Protein AF-A0A923XKS5-F1 (afdb_monomer_lite)

pLDDT: mean 80.14, std 24.8, range [28.05, 98.75]

Sequence (198 aa):
MRAGPAKRLPLAWRKDRLIVLPRPMRRFEETQLQPTPTLQNGDMEKENSVSEARALVEALVRTLHAKLIETHVSWVLLGADTAWKIKKPVRLPFVDYSTLNLRRRYCEEELRLNRRLAPSLYLGVARITGTPLAPQLDGPGKVQEYAVRMCRFPDGALFSEQLAAGTLRPEDVDRLAWLVAGFQQRSPPTEAADGFAL

Structure (mmCIF, N/CA/C/O backbone):
data_AF-A0A923XKS5-F1
#
_entry.id   AF-A0A923XKS5-F1
#
loop_
_atom_site.group_PDB
_atom_site.id
_atom_site.type_symbol
_atom_site.label_atom_id
_atom_site.label_alt_id
_atom_site.label_comp_id
_atom_site.label_asym_id
_atom_site.label_entity_id
_atom_site.label_seq_id
_atom_site.pdbx_PDB_ins_code
_atom_site.Cartn_x
_atom_site.Cartn_y
_atom_site.Cartn_z
_atom_site.occupancy
_atom_site.B_iso_or_equiv
_atom_site.auth_seq_id
_atom_site.auth_comp_id
_atom_site.auth_asym_id
_atom_site.auth_atom_id
_atom_site.pdbx_PDB_model_num
ATOM 1 N N . MET A 1 1 ? -37.732 1.764 51.325 1.00 42.59 1 MET A N 1
ATOM 2 C CA . MET A 1 1 ? -36.849 1.489 50.169 1.00 42.59 1 MET A CA 1
ATOM 3 C C . MET A 1 1 ? -35.443 1.957 50.525 1.00 42.59 1 MET A C 1
ATOM 5 O O . MET A 1 1 ? -35.261 3.143 50.753 1.00 42.59 1 MET A O 1
ATOM 9 N N . ARG A 1 2 ? -34.486 1.035 50.705 1.00 33.56 2 ARG A N 1
ATOM 10 C CA . ARG A 1 2 ? -33.083 1.349 51.040 1.00 33.56 2 ARG A CA 1
ATOM 11 C C . ARG A 1 2 ? -32.246 1.317 49.759 1.00 33.56 2 ARG A C 1
ATOM 13 O O . ARG A 1 2 ? -32.261 0.306 49.066 1.00 33.56 2 ARG A O 1
ATOM 20 N N . ALA A 1 3 ? -31.530 2.400 49.464 1.00 36.12 3 ALA A N 1
ATOM 21 C CA . ALA A 1 3 ? -30.516 2.445 48.413 1.00 36.12 3 ALA A CA 1
ATOM 22 C C . ALA A 1 3 ? -29.234 1.742 48.901 1.00 36.12 3 ALA A C 1
ATOM 24 O O . ALA A 1 3 ? -28.754 2.017 50.001 1.00 36.12 3 ALA A O 1
ATOM 25 N N . GLY A 1 4 ? -28.718 0.799 48.107 1.00 38.75 4 GLY A N 1
ATOM 26 C CA . GLY A 1 4 ? -27.460 0.091 48.370 1.00 38.75 4 GLY A CA 1
ATOM 27 C C . GLY A 1 4 ? -26.226 0.918 47.974 1.00 38.75 4 GLY A C 1
ATOM 28 O O . GLY A 1 4 ? -26.350 1.858 47.187 1.00 38.75 4 GLY A O 1
ATOM 29 N N . PRO A 1 5 ? -25.030 0.598 48.500 1.00 40.41 5 PRO A N 1
ATOM 30 C CA . PRO A 1 5 ? -23.838 1.407 48.276 1.00 40.41 5 PRO A CA 1
ATOM 31 C C . PRO A 1 5 ? -23.253 1.201 46.871 1.00 40.41 5 PRO A C 1
ATOM 33 O O . PRO A 1 5 ? -23.233 0.092 46.332 1.00 40.41 5 PRO A O 1
ATOM 36 N N . ALA A 1 6 ? -22.746 2.295 46.298 1.00 42.97 6 ALA A N 1
ATOM 37 C CA . ALA A 1 6 ? -22.088 2.349 44.998 1.00 42.97 6 ALA A CA 1
ATOM 38 C C . ALA A 1 6 ? -20.871 1.403 44.924 1.00 42.97 6 ALA A C 1
ATOM 40 O O . ALA A 1 6 ? -20.008 1.392 45.806 1.00 42.97 6 ALA A O 1
ATOM 41 N N . LYS A 1 7 ? -20.800 0.608 43.849 1.00 43.16 7 LYS A N 1
ATOM 42 C CA . LYS A 1 7 ? -19.691 -0.312 43.566 1.00 43.16 7 LYS A CA 1
ATOM 43 C C . LYS A 1 7 ? -18.414 0.482 43.258 1.00 43.16 7 LYS A C 1
ATOM 45 O O . LYS A 1 7 ? -18.412 1.355 42.395 1.00 43.16 7 LYS A O 1
ATOM 50 N N . ARG A 1 8 ? -17.332 0.169 43.977 1.00 38.34 8 ARG A N 1
ATOM 51 C CA . ARG A 1 8 ? -15.989 0.744 43.794 1.00 38.34 8 ARG A CA 1
ATOM 52 C C . ARG A 1 8 ? -15.385 0.292 42.460 1.00 38.34 8 ARG A C 1
ATOM 54 O O . ARG A 1 8 ? -15.428 -0.891 42.137 1.00 38.34 8 ARG A O 1
ATOM 61 N N . LEU A 1 9 ? -14.790 1.235 41.731 1.00 36.69 9 LEU A N 1
ATOM 62 C CA . LEU A 1 9 ? -13.957 0.980 40.553 1.00 36.69 9 LEU A CA 1
ATOM 63 C C . LEU A 1 9 ? -12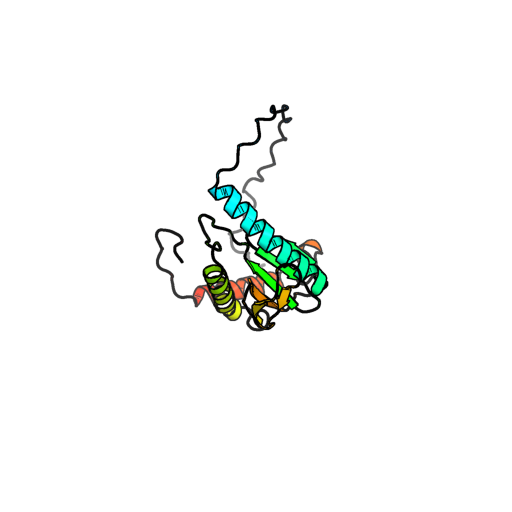.622 0.309 40.959 1.00 36.69 9 LEU A C 1
ATOM 65 O O . LEU A 1 9 ? -12.105 0.615 42.039 1.00 36.69 9 LEU A O 1
ATOM 69 N N . PRO A 1 10 ? -12.042 -0.578 40.124 1.00 33.75 10 PRO A N 1
ATOM 70 C CA . PRO A 1 10 ? -10.764 -1.235 40.401 1.00 33.75 10 PRO A CA 1
ATOM 71 C C . PRO A 1 10 ? -9.583 -0.259 40.533 1.00 33.75 10 PRO A C 1
ATOM 73 O O . PRO A 1 10 ? -9.469 0.732 39.814 1.00 33.75 10 PRO A O 1
ATOM 76 N N . LEU A 1 11 ? -8.672 -0.596 41.446 1.00 36.38 11 LEU A N 1
ATOM 77 C CA . LEU A 1 11 ? -7.604 0.224 42.034 1.00 36.38 11 LEU A CA 1
ATOM 78 C C . LEU A 1 11 ? -6.424 0.615 41.105 1.00 36.38 11 LEU A C 1
ATOM 80 O O . LEU A 1 11 ? -5.362 0.966 41.612 1.00 36.38 11 LEU A O 1
ATOM 84 N N . ALA A 1 12 ? -6.567 0.557 39.776 1.00 37.09 12 ALA A N 1
ATOM 85 C CA . ALA A 1 12 ? -5.457 0.761 38.828 1.00 37.09 12 ALA A CA 1
ATOM 86 C C . ALA A 1 12 ? -5.288 2.209 38.319 1.00 37.09 12 ALA A C 1
ATOM 88 O O . ALA A 1 12 ? -4.345 2.500 37.591 1.00 37.09 12 ALA A O 1
ATOM 89 N N . TRP A 1 13 ? -6.158 3.135 38.728 1.00 29.72 13 TRP A N 1
ATOM 90 C CA . TRP A 1 13 ? -6.139 4.528 38.268 1.00 29.72 13 TRP A CA 1
ATOM 91 C C . TRP A 1 13 ? -6.021 5.488 39.456 1.00 29.72 13 TRP A C 1
ATOM 93 O O . TRP A 1 13 ? -6.974 6.179 39.818 1.00 29.72 13 TRP A O 1
ATOM 103 N N . ARG A 1 14 ? -4.852 5.511 40.112 1.00 30.88 14 ARG A N 1
ATOM 104 C CA . ARG A 1 14 ? -4.501 6.572 41.071 1.00 30.88 14 ARG A CA 1
ATOM 105 C C . ARG A 1 14 ? -3.687 7.670 40.387 1.00 30.88 14 ARG A C 1
ATOM 107 O O . ARG A 1 14 ? -2.709 7.411 39.693 1.00 30.88 14 ARG A O 1
ATOM 114 N N . LYS A 1 15 ? -4.155 8.896 40.622 1.00 37.03 15 LYS A N 1
ATOM 115 C CA . LYS A 1 15 ? -3.712 10.189 40.100 1.00 37.03 15 LYS A CA 1
ATOM 116 C C . LYS A 1 15 ? -2.387 10.660 40.716 1.00 37.03 15 LYS A C 1
ATOM 118 O O . LYS A 1 15 ? -2.373 11.729 41.294 1.00 37.03 15 LYS A O 1
ATOM 123 N N . ASP A 1 16 ? -1.299 9.903 40.596 1.00 36.88 16 ASP A N 1
ATOM 124 C CA . ASP A 1 16 ? 0.025 10.356 41.061 1.00 36.88 16 ASP A CA 1
ATOM 125 C C . ASP A 1 16 ? 1.159 9.745 40.218 1.00 36.88 16 ASP A C 1
ATOM 127 O O . ASP A 1 16 ? 1.952 8.927 40.685 1.00 36.88 16 ASP A O 1
ATOM 131 N N . ARG A 1 17 ? 1.256 10.140 38.942 1.00 33.00 17 ARG A N 1
ATOM 132 C CA . ARG A 1 17 ? 2.528 10.105 38.203 1.00 33.00 17 ARG A CA 1
ATOM 133 C C . ARG A 1 17 ? 2.701 11.410 37.441 1.00 33.00 17 ARG A C 1
ATOM 135 O O . ARG A 1 17 ? 1.817 11.834 36.704 1.00 33.00 17 ARG A O 1
ATOM 142 N N . LEU A 1 18 ? 3.839 12.041 37.711 1.00 29.86 18 LEU A N 1
ATOM 143 C CA . LEU A 1 18 ? 4.230 13.378 37.299 1.00 29.86 18 LEU A CA 1
ATOM 144 C C . LEU A 1 18 ? 3.972 13.653 35.813 1.00 29.86 18 LEU A C 1
ATOM 146 O O . LEU A 1 18 ? 4.462 12.949 34.932 1.00 29.86 18 LEU A O 1
ATOM 150 N N . ILE A 1 19 ? 3.293 14.771 35.570 1.00 28.45 19 ILE A N 1
ATOM 151 C CA . ILE A 1 19 ? 3.369 15.528 34.326 1.00 28.45 19 ILE A CA 1
ATOM 152 C C . ILE A 1 19 ? 4.813 16.030 34.215 1.00 28.45 19 ILE A C 1
ATOM 154 O O . ILE A 1 19 ? 5.234 16.902 34.976 1.00 28.45 19 ILE A O 1
ATOM 158 N N . VAL A 1 20 ? 5.588 15.476 33.285 1.00 31.31 20 VAL A N 1
ATOM 159 C CA . VAL A 1 20 ? 6.837 16.107 32.854 1.00 31.31 20 VAL A CA 1
ATOM 160 C C . VAL A 1 20 ? 6.438 17.310 32.004 1.00 31.31 20 VAL A C 1
ATOM 162 O O . VAL A 1 20 ? 6.052 17.164 30.846 1.00 31.31 20 VAL A O 1
ATOM 165 N N . LEU A 1 21 ? 6.471 18.500 32.605 1.00 28.39 21 LEU A N 1
ATOM 166 C CA . LEU A 1 21 ? 6.354 19.759 31.874 1.00 28.39 21 LEU A CA 1
ATOM 167 C C . LEU A 1 21 ? 7.509 19.863 30.857 1.00 28.39 21 LEU A C 1
ATOM 169 O O . LEU A 1 21 ? 8.647 19.516 31.196 1.00 28.39 21 LEU A O 1
ATOM 173 N N . PRO A 1 22 ? 7.266 20.347 29.628 1.00 29.78 22 PRO A N 1
ATOM 174 C CA . PRO A 1 22 ? 8.334 20.568 28.665 1.00 29.78 22 PRO A CA 1
ATOM 175 C C . PRO A 1 22 ? 9.289 21.659 29.173 1.00 29.78 22 PRO A C 1
ATOM 177 O O . PRO A 1 22 ? 8.868 22.738 29.591 1.00 29.78 22 PRO A O 1
ATOM 180 N N . ARG A 1 23 ? 10.595 21.363 29.145 1.00 29.36 23 ARG A N 1
ATOM 181 C CA . ARG A 1 23 ? 11.664 22.337 29.413 1.00 29.36 23 ARG A CA 1
ATOM 182 C C . ARG A 1 23 ? 11.575 23.504 28.415 1.00 29.36 23 ARG A C 1
ATOM 184 O O . ARG A 1 23 ? 11.278 23.256 27.246 1.00 29.36 23 ARG A O 1
ATOM 191 N N . PRO A 1 24 ? 11.889 24.747 28.825 1.00 30.66 24 PRO A N 1
ATOM 192 C CA . PRO A 1 24 ? 11.965 25.869 27.894 1.00 30.66 24 PRO A CA 1
ATOM 193 C C . PRO A 1 24 ? 13.012 25.588 26.805 1.00 30.66 24 PRO A C 1
ATOM 195 O O . PRO A 1 24 ? 14.116 25.121 27.106 1.00 30.66 24 PRO A O 1
ATOM 198 N N . MET A 1 25 ? 12.652 25.855 25.542 1.00 28.05 25 MET A N 1
ATOM 199 C CA . MET A 1 25 ? 13.571 25.774 24.403 1.00 28.05 25 MET A CA 1
ATOM 200 C C . MET A 1 25 ? 14.802 26.634 24.689 1.00 28.05 25 MET A C 1
ATOM 202 O O . MET A 1 25 ? 14.684 27.831 24.956 1.00 28.05 25 MET A O 1
ATOM 206 N N . ARG A 1 26 ? 15.992 26.031 24.605 1.00 38.41 26 ARG A N 1
ATOM 207 C CA . ARG A 1 26 ? 17.225 26.811 24.519 1.00 38.41 26 ARG A CA 1
ATOM 208 C C . ARG A 1 26 ? 17.193 27.604 23.217 1.00 38.41 26 ARG A C 1
ATOM 210 O O . ARG A 1 26 ? 16.847 27.071 22.167 1.00 38.41 26 ARG A O 1
ATOM 217 N N . ARG A 1 27 ? 17.568 28.876 23.320 1.00 34.69 27 ARG A N 1
ATOM 218 C CA . ARG A 1 27 ? 17.874 29.756 22.194 1.00 34.69 27 ARG A CA 1
ATOM 219 C C . ARG A 1 27 ? 18.910 29.039 21.321 1.00 34.69 27 ARG A C 1
ATOM 221 O O . ARG A 1 27 ? 19.977 28.699 21.824 1.00 34.69 27 ARG A O 1
ATOM 228 N N . PHE A 1 28 ? 18.559 28.739 20.074 1.00 33.12 28 PHE A N 1
ATOM 229 C CA . PHE A 1 28 ? 19.495 28.174 19.109 1.00 33.12 28 PHE A CA 1
ATOM 230 C C . PHE A 1 28 ? 20.556 29.236 18.809 1.00 33.12 28 PHE A C 1
ATOM 232 O O . PHE A 1 28 ? 20.236 30.295 18.276 1.00 33.12 28 PHE A O 1
ATOM 239 N N . GLU A 1 29 ? 21.797 28.972 19.209 1.00 35.28 29 GLU A N 1
ATOM 240 C CA . GLU A 1 29 ? 22.961 29.656 18.654 1.00 35.28 29 GLU A CA 1
ATOM 241 C C . GLU A 1 29 ? 23.117 29.215 17.193 1.00 35.28 29 GLU A C 1
ATOM 243 O O . GLU A 1 29 ? 22.977 28.030 16.871 1.00 35.28 29 GLU A O 1
ATOM 248 N N . GLU A 1 30 ? 23.359 30.187 16.313 1.00 38.41 30 GLU A N 1
ATOM 249 C CA . GLU A 1 30 ? 23.629 30.003 14.888 1.00 38.41 30 GLU A CA 1
ATOM 250 C C . GLU A 1 30 ? 24.804 29.038 14.706 1.00 38.41 30 GLU A C 1
ATOM 252 O O . GLU A 1 30 ? 25.977 29.394 14.817 1.00 38.41 30 GLU A O 1
ATOM 257 N N . THR A 1 31 ? 24.477 27.772 14.455 1.00 37.06 31 THR A N 1
ATOM 258 C CA . THR A 1 31 ? 25.462 26.751 14.118 1.00 37.06 31 THR A CA 1
ATOM 259 C C . THR A 1 31 ? 25.896 27.003 12.685 1.00 37.06 31 THR A C 1
ATOM 261 O O . THR A 1 31 ? 25.084 26.952 11.761 1.00 37.06 31 THR A O 1
ATOM 264 N N . GLN A 1 32 ? 27.178 27.316 12.518 1.00 38.84 32 GLN A N 1
ATOM 265 C CA . GLN A 1 32 ? 27.800 27.539 11.222 1.00 38.84 32 GLN A CA 1
ATOM 266 C C . GLN A 1 32 ? 27.504 26.381 10.263 1.00 38.84 32 GLN A C 1
ATOM 268 O O . GLN A 1 32 ? 27.643 25.212 10.630 1.00 38.84 32 GLN A O 1
ATOM 273 N N . LEU A 1 33 ? 27.089 26.728 9.038 1.00 38.47 33 LEU A N 1
ATOM 274 C CA . LEU A 1 33 ? 26.869 25.792 7.938 1.00 38.47 33 LEU A CA 1
ATOM 275 C C . LEU A 1 33 ? 28.128 24.936 7.751 1.00 38.47 33 LEU A C 1
ATOM 277 O O . LEU A 1 33 ? 29.160 25.425 7.291 1.00 38.47 33 LEU A O 1
ATOM 281 N N . GLN A 1 34 ? 28.040 23.653 8.094 1.00 33.25 34 GLN A N 1
ATOM 282 C CA . GLN A 1 34 ? 29.015 22.684 7.614 1.00 33.25 34 GLN A CA 1
ATOM 283 C C . GLN A 1 34 ? 28.767 22.432 6.119 1.00 33.25 34 GLN A C 1
ATOM 285 O O . GLN A 1 34 ? 27.608 22.433 5.692 1.00 33.25 34 GLN A O 1
ATOM 290 N N . PRO A 1 35 ? 29.823 22.241 5.309 1.00 39.78 35 PRO A N 1
ATOM 291 C CA . PRO A 1 35 ? 29.666 21.959 3.889 1.00 39.78 35 PRO A CA 1
ATOM 292 C C . PRO A 1 35 ? 28.863 20.670 3.694 1.00 39.78 35 PRO A C 1
ATOM 294 O O . PRO A 1 35 ? 29.074 19.679 4.396 1.00 39.78 35 PRO A O 1
ATOM 297 N N . THR A 1 36 ? 27.936 20.696 2.738 1.00 39.00 36 THR A N 1
ATOM 298 C CA . THR A 1 36 ? 27.100 19.553 2.360 1.00 39.00 36 THR A CA 1
ATOM 299 C C . THR A 1 36 ? 27.994 18.348 2.045 1.00 39.00 36 THR A C 1
ATOM 301 O O . THR A 1 36 ? 28.882 18.479 1.198 1.00 39.00 36 THR A O 1
ATOM 304 N N . PRO A 1 37 ? 27.819 17.185 2.701 1.00 47.75 37 PRO A N 1
ATOM 305 C CA . PRO A 1 37 ? 28.659 16.028 2.429 1.00 47.75 37 PRO A CA 1
ATOM 306 C C . PRO A 1 37 ? 28.429 15.536 0.997 1.00 47.75 37 PRO A C 1
ATOM 308 O O . PRO A 1 37 ? 27.292 15.412 0.539 1.00 47.75 37 PRO A O 1
ATOM 311 N N . THR A 1 38 ? 29.521 15.253 0.290 1.00 46.25 38 THR A N 1
ATOM 312 C CA . THR A 1 38 ? 29.509 14.661 -1.050 1.00 46.25 38 THR A CA 1
ATOM 313 C C . THR A 1 38 ? 28.821 13.294 -1.001 1.00 46.25 38 THR A C 1
ATOM 315 O O . THR A 1 38 ? 29.259 12.411 -0.263 1.00 46.25 38 THR A O 1
ATOM 318 N N . LEU A 1 39 ? 27.746 13.117 -1.774 1.00 49.28 39 LEU A N 1
ATOM 319 C CA . LEU A 1 39 ? 27.003 11.855 -1.859 1.00 49.28 39 LEU A CA 1
ATOM 320 C C . LEU A 1 39 ? 27.914 10.739 -2.401 1.00 49.28 39 LEU A C 1
ATOM 322 O O . LEU A 1 39 ? 28.567 10.909 -3.431 1.00 49.28 39 LEU A O 1
ATOM 326 N N . GLN A 1 40 ? 27.970 9.593 -1.716 1.00 61.78 40 GLN A N 1
ATOM 327 C CA . GLN A 1 40 ? 28.694 8.413 -2.203 1.00 61.78 40 GLN A CA 1
ATOM 328 C C . GLN A 1 40 ? 27.953 7.793 -3.403 1.00 61.78 40 GLN A C 1
ATOM 330 O O . GLN A 1 40 ? 26.735 7.927 -3.520 1.00 61.78 40 GLN A O 1
ATOM 335 N N . ASN A 1 41 ? 28.653 7.055 -4.276 1.00 56.56 41 ASN A N 1
ATOM 336 C CA . ASN A 1 41 ? 28.056 6.435 -5.476 1.00 56.56 41 ASN A CA 1
ATOM 337 C C . ASN A 1 41 ? 26.805 5.585 -5.165 1.00 56.56 41 ASN A C 1
ATOM 339 O O . ASN A 1 41 ? 25.812 5.667 -5.880 1.00 56.56 41 ASN A O 1
ATOM 343 N N . GLY A 1 42 ? 26.818 4.831 -4.059 1.00 57.28 42 GLY A N 1
ATOM 344 C CA . GLY A 1 42 ? 25.671 4.023 -3.626 1.00 57.28 42 GLY A CA 1
ATOM 345 C C . GLY A 1 42 ? 24.501 4.825 -3.039 1.00 57.28 42 GLY A C 1
ATOM 346 O O . GLY A 1 42 ? 23.395 4.297 -2.946 1.00 57.28 42 GLY A O 1
ATOM 347 N N . ASP A 1 43 ? 24.717 6.081 -2.647 1.00 60.78 43 ASP A N 1
ATOM 348 C CA . ASP A 1 43 ? 23.650 6.986 -2.213 1.00 60.78 43 ASP A CA 1
ATOM 349 C C . ASP A 1 43 ? 23.035 7.704 -3.418 1.00 60.78 43 ASP A C 1
ATOM 351 O O . ASP A 1 43 ? 21.813 7.789 -3.505 1.00 60.78 43 ASP A O 1
ATOM 355 N N . MET A 1 44 ? 23.847 8.079 -4.416 1.00 57.59 44 MET A N 1
ATOM 356 C CA . MET A 1 44 ? 23.352 8.619 -5.691 1.00 57.59 44 MET A CA 1
ATOM 357 C C . MET A 1 44 ? 22.476 7.621 -6.465 1.00 57.59 44 MET A C 1
ATOM 359 O O . MET A 1 44 ? 21.436 8.005 -6.991 1.00 57.59 44 MET A O 1
ATOM 363 N N . GLU A 1 45 ? 22.835 6.333 -6.513 1.00 62.34 45 GLU A N 1
ATOM 364 C CA . GLU A 1 45 ? 22.004 5.310 -7.176 1.00 62.34 45 GLU A CA 1
ATOM 365 C C . GLU A 1 45 ? 20.638 5.122 -6.493 1.00 62.34 45 GLU A C 1
ATOM 367 O O . GLU A 1 45 ? 19.617 4.938 -7.162 1.00 62.34 45 GLU A O 1
ATOM 372 N N . LYS A 1 46 ? 20.593 5.209 -5.157 1.00 65.56 46 LYS A N 1
ATOM 373 C CA . LYS A 1 46 ? 19.335 5.152 -4.395 1.00 65.56 46 LYS A CA 1
ATOM 374 C C . LYS A 1 46 ? 18.492 6.403 -4.619 1.00 65.56 46 LYS A C 1
ATOM 376 O O . LYS A 1 46 ? 17.293 6.277 -4.858 1.00 65.56 46 LYS A O 1
ATOM 381 N N . GLU A 1 47 ? 19.108 7.583 -4.559 1.00 71.25 47 GLU A N 1
ATOM 382 C CA . GLU A 1 47 ? 18.458 8.874 -4.815 1.00 71.25 47 GLU A CA 1
ATOM 383 C C . GLU A 1 47 ? 17.831 8.897 -6.220 1.00 71.25 47 GLU A C 1
ATOM 385 O O . GLU A 1 47 ? 16.671 9.283 -6.388 1.00 71.25 47 GLU A O 1
ATOM 390 N N . ASN A 1 48 ? 18.556 8.378 -7.218 1.00 75.12 48 ASN A N 1
ATOM 391 C CA . ASN A 1 48 ? 18.078 8.251 -8.594 1.00 75.12 48 ASN A CA 1
ATOM 392 C C . ASN A 1 48 ? 16.891 7.284 -8.699 1.00 75.12 48 ASN A C 1
ATOM 394 O O . ASN A 1 48 ? 15.870 7.636 -9.285 1.00 75.12 48 ASN A O 1
ATOM 398 N N . SER A 1 49 ? 16.971 6.107 -8.069 1.00 84.62 49 SER A N 1
ATOM 399 C CA . SER A 1 49 ? 15.878 5.121 -8.068 1.00 84.62 49 SER A CA 1
ATOM 400 C C . SER A 1 49 ? 14.598 5.663 -7.418 1.00 84.62 49 SER A C 1
ATOM 402 O O . SER A 1 49 ? 13.495 5.507 -7.952 1.00 84.62 49 SER A O 1
ATOM 404 N N . VAL A 1 50 ? 14.723 6.363 -6.283 1.00 89.31 50 VAL A N 1
ATOM 405 C CA . VAL A 1 50 ? 13.581 7.018 -5.625 1.00 89.31 50 VAL A CA 1
ATOM 406 C C . VAL A 1 50 ? 13.004 8.130 -6.503 1.00 89.31 50 VAL A C 1
ATOM 408 O O . VAL A 1 50 ? 11.781 8.245 -6.591 1.00 89.31 50 VAL A O 1
ATOM 411 N N . SER A 1 51 ? 13.851 8.907 -7.178 1.00 90.25 51 SER A N 1
ATOM 412 C CA . SER A 1 51 ? 13.428 9.988 -8.078 1.00 90.25 51 SER A CA 1
ATOM 413 C C . SER A 1 51 ? 12.687 9.471 -9.316 1.00 90.25 51 SER A C 1
ATOM 415 O O . SER A 1 51 ? 11.625 9.992 -9.661 1.00 90.25 51 SER A O 1
ATOM 417 N N . GLU A 1 52 ? 13.175 8.400 -9.945 1.00 90.12 52 GLU A N 1
ATOM 418 C CA . GLU A 1 52 ? 12.499 7.736 -11.069 1.00 90.12 52 GLU A CA 1
ATOM 419 C C . GLU A 1 52 ? 11.134 7.172 -10.654 1.00 90.12 52 GLU A C 1
ATOM 421 O O . GLU A 1 52 ? 10.118 7.406 -11.320 1.00 90.12 52 GLU A O 1
ATOM 426 N N . ALA A 1 53 ? 11.083 6.478 -9.512 1.00 94.50 53 ALA A N 1
ATOM 427 C CA . ALA A 1 53 ? 9.833 5.967 -8.960 1.00 94.50 53 ALA A CA 1
ATOM 428 C C . ALA A 1 53 ? 8.860 7.105 -8.607 1.00 94.50 53 ALA A C 1
ATOM 430 O O . ALA A 1 53 ? 7.651 6.976 -8.821 1.00 94.50 53 ALA A O 1
ATOM 431 N N . ARG A 1 54 ? 9.372 8.243 -8.123 1.00 96.44 54 ARG A N 1
ATOM 432 C CA . ARG A 1 54 ? 8.562 9.431 -7.842 1.00 96.44 54 ARG A CA 1
ATOM 433 C C . ARG A 1 54 ? 7.931 10.001 -9.111 1.00 96.44 54 ARG A C 1
ATOM 435 O O . ARG A 1 54 ? 6.736 10.286 -9.089 1.00 96.44 54 ARG A O 1
ATOM 442 N N . ALA A 1 55 ? 8.674 10.109 -10.212 1.00 96.06 55 ALA A N 1
ATOM 443 C CA . ALA A 1 55 ? 8.129 10.597 -11.482 1.00 96.06 55 ALA A CA 1
ATOM 444 C C . ALA A 1 55 ? 6.950 9.733 -11.974 1.00 96.06 55 ALA A C 1
ATOM 446 O O . ALA A 1 55 ? 5.913 10.264 -12.385 1.00 96.06 55 ALA A O 1
ATOM 447 N N . LEU A 1 56 ? 7.076 8.406 -11.845 1.00 97.12 56 LEU A N 1
ATOM 448 C CA . LEU A 1 56 ? 5.997 7.456 -12.129 1.00 97.12 56 LEU A CA 1
ATOM 449 C C . LEU A 1 56 ? 4.776 7.681 -11.224 1.00 97.12 56 LEU A C 1
ATOM 451 O O . LEU A 1 56 ? 3.640 7.700 -11.704 1.00 97.12 56 LEU A O 1
ATOM 455 N N . VAL A 1 57 ? 4.985 7.889 -9.921 1.00 98.00 57 VAL A N 1
ATOM 456 C CA . VAL A 1 57 ? 3.895 8.172 -8.971 1.00 98.00 57 VAL A CA 1
ATOM 457 C C . VAL A 1 57 ? 3.195 9.489 -9.292 1.00 98.00 57 VAL A C 1
ATOM 459 O O . VAL A 1 57 ? 1.968 9.546 -9.276 1.00 98.00 57 VAL A O 1
ATOM 462 N N . GLU A 1 58 ? 3.937 10.539 -9.628 1.00 98.06 58 GLU A N 1
ATOM 463 C CA . GLU A 1 58 ? 3.364 11.836 -9.993 1.00 98.06 58 GLU A CA 1
ATOM 464 C C . GLU A 1 58 ? 2.543 11.755 -11.289 1.00 98.06 58 GLU A C 1
ATOM 466 O O . GLU A 1 58 ? 1.484 12.381 -11.398 1.00 98.06 58 GLU A O 1
ATOM 471 N N . ALA A 1 59 ? 2.975 10.944 -12.258 1.00 97.81 59 ALA A N 1
ATOM 472 C CA . ALA A 1 59 ? 2.195 10.677 -13.462 1.00 97.81 59 ALA A CA 1
ATOM 473 C C . ALA A 1 59 ? 0.898 9.901 -13.163 1.00 97.81 59 ALA A C 1
ATOM 475 O O . ALA A 1 59 ? -0.158 10.245 -13.706 1.00 97.81 59 ALA A O 1
ATOM 476 N N . LEU A 1 60 ? 0.933 8.924 -12.249 1.00 97.94 60 LEU A N 1
ATOM 477 C CA . LEU A 1 60 ? -0.278 8.248 -11.764 1.00 97.94 60 LEU A CA 1
ATOM 478 C C . LEU A 1 60 ? -1.218 9.208 -11.031 1.00 97.94 60 LEU A C 1
ATOM 480 O O . LEU A 1 60 ? -2.419 9.179 -11.276 1.00 97.94 60 LEU A O 1
ATOM 484 N N . VAL A 1 61 ? -0.689 10.078 -10.167 1.00 98.31 61 VAL A N 1
ATOM 485 C CA . VAL A 1 61 ? -1.472 11.092 -9.442 1.00 98.31 61 VAL A CA 1
ATOM 486 C C . VAL A 1 61 ? -2.268 11.962 -10.412 1.00 98.31 61 VAL A C 1
ATOM 488 O O . VAL A 1 61 ? -3.471 12.138 -10.218 1.00 98.31 61 VAL A O 1
ATOM 491 N N . ARG A 1 62 ? -1.628 12.442 -11.487 1.00 97.62 62 ARG A N 1
ATOM 492 C CA . ARG A 1 62 ? -2.300 13.223 -12.538 1.00 97.62 62 ARG A CA 1
ATOM 493 C C . ARG A 1 62 ? -3.369 12.410 -13.265 1.00 97.62 62 ARG A C 1
ATOM 495 O O . ARG A 1 62 ? -4.485 12.888 -13.415 1.00 97.62 62 ARG A O 1
ATOM 502 N N . THR A 1 63 ? -3.038 11.187 -13.676 1.00 95.75 63 THR A N 1
ATOM 503 C CA . THR A 1 63 ? -3.934 10.318 -14.463 1.00 95.75 63 THR A CA 1
ATOM 504 C C . THR A 1 63 ? -5.171 9.885 -13.673 1.00 95.75 63 THR A C 1
ATOM 506 O O . THR A 1 63 ? -6.256 9.762 -14.230 1.00 95.75 63 THR A O 1
ATOM 509 N N . LEU A 1 64 ? -5.015 9.653 -12.370 1.00 96.31 64 LEU A N 1
ATOM 510 C CA . LEU A 1 64 ? -6.083 9.184 -11.485 1.00 96.31 64 LEU A CA 1
ATOM 511 C C . LEU A 1 64 ? -6.818 10.324 -10.771 1.00 96.31 64 LEU A C 1
ATOM 513 O O . LEU A 1 64 ? -7.726 10.046 -9.990 1.00 96.31 64 LEU A O 1
ATOM 517 N N . HIS A 1 65 ? -6.402 11.5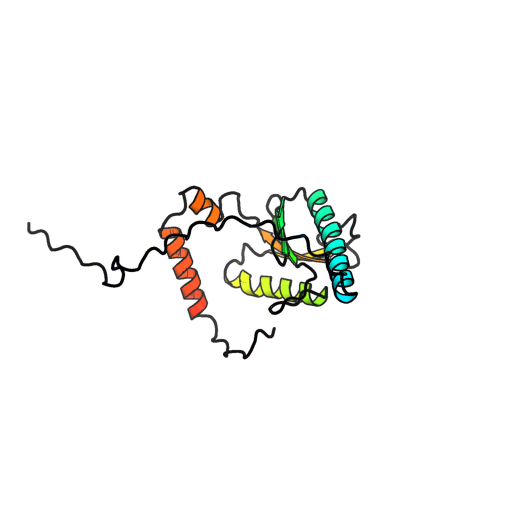79 -10.982 1.00 96.81 65 HIS A N 1
ATOM 518 C CA . HIS A 1 65 ? -6.855 12.742 -10.211 1.00 96.81 65 HIS A CA 1
ATOM 519 C C . HIS A 1 65 ? -6.813 12.493 -8.692 1.00 96.81 65 HIS A C 1
ATOM 521 O O . HIS A 1 65 ? -7.722 12.860 -7.948 1.00 96.81 65 HIS A O 1
ATOM 527 N N . ALA A 1 66 ? -5.763 11.808 -8.238 1.00 97.44 66 ALA A N 1
ATOM 528 C CA . ALA A 1 66 ? -5.671 11.298 -6.878 1.00 97.44 66 ALA A CA 1
ATOM 529 C C . ALA A 1 66 ? -4.984 12.295 -5.936 1.00 97.44 66 ALA A C 1
ATOM 531 O O . ALA A 1 66 ? -4.060 13.007 -6.323 1.00 97.44 66 ALA A O 1
ATOM 532 N N . LYS A 1 67 ? -5.359 12.287 -4.655 1.00 97.44 67 LYS A N 1
ATOM 533 C CA . LYS A 1 67 ? -4.575 12.957 -3.607 1.00 97.44 67 LYS A CA 1
ATOM 534 C C . LYS A 1 67 ? -3.393 12.071 -3.211 1.00 97.44 67 LYS A C 1
ATOM 536 O O . LYS A 1 67 ? -3.579 10.891 -2.923 1.00 97.44 67 LYS A O 1
ATOM 541 N N . LEU A 1 68 ? -2.191 12.642 -3.151 1.00 98.00 68 LEU A N 1
ATOM 542 C CA . LEU A 1 68 ? -0.991 11.937 -2.704 1.00 98.00 68 LEU A CA 1
ATOM 543 C C . LEU A 1 68 ? -0.775 12.122 -1.198 1.00 98.00 68 LEU A C 1
ATOM 545 O O . LEU A 1 68 ? -0.727 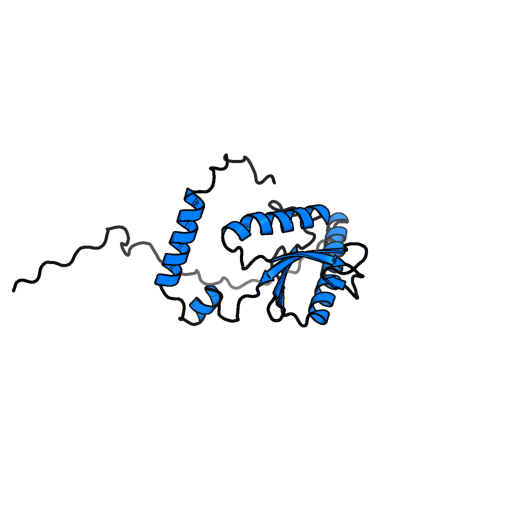13.247 -0.704 1.00 98.00 68 LEU A O 1
ATOM 549 N N . ILE A 1 69 ? -0.598 11.016 -0.482 1.00 96.75 69 ILE A N 1
ATOM 550 C CA . ILE A 1 69 ? -0.093 10.981 0.892 1.00 96.75 69 ILE A CA 1
ATOM 551 C C . ILE A 1 69 ? 1.254 10.271 0.872 1.00 96.75 69 ILE A C 1
ATOM 553 O O . ILE A 1 69 ? 1.382 9.157 0.363 1.00 96.75 69 ILE A O 1
ATOM 557 N N . GLU A 1 70 ? 2.267 10.906 1.445 1.00 97.44 70 GLU A N 1
ATOM 558 C CA . GLU A 1 70 ? 3.620 10.373 1.485 1.00 97.44 70 GLU A CA 1
ATOM 559 C C . GLU A 1 70 ? 3.989 9.948 2.909 1.00 97.44 70 GLU A C 1
ATOM 561 O O . GLU A 1 70 ? 3.763 10.668 3.878 1.00 97.44 70 GLU A O 1
ATOM 566 N N . THR A 1 71 ? 4.561 8.753 3.029 1.00 95.19 71 THR A N 1
ATOM 567 C CA . THR A 1 71 ? 5.152 8.241 4.270 1.00 95.19 71 THR A CA 1
ATOM 568 C C . THR A 1 71 ? 6.652 8.027 4.068 1.00 95.19 71 THR A C 1
ATOM 570 O O . THR A 1 71 ? 7.171 8.154 2.956 1.00 95.19 71 THR A O 1
ATOM 573 N N . HIS A 1 72 ? 7.360 7.620 5.121 1.00 92.44 72 HIS A N 1
ATOM 574 C CA . HIS A 1 72 ? 8.789 7.310 5.043 1.00 92.44 72 HIS A CA 1
ATOM 575 C C . HIS A 1 72 ? 9.124 6.220 4.008 1.00 92.44 72 HIS A C 1
ATOM 577 O O . HIS A 1 72 ? 10.160 6.302 3.361 1.00 92.44 72 HIS A O 1
ATOM 583 N N . VAL A 1 73 ? 8.245 5.228 3.804 1.00 96.19 73 VAL A N 1
ATOM 584 C CA . VAL A 1 73 ? 8.536 4.036 2.972 1.00 96.19 73 VAL A CA 1
ATOM 585 C C . VAL A 1 73 ? 7.503 3.758 1.878 1.00 96.19 73 VAL A C 1
ATOM 587 O O . VAL A 1 73 ? 7.590 2.757 1.166 1.00 96.19 73 VAL A O 1
ATOM 590 N N . SER A 1 74 ? 6.473 4.588 1.744 1.00 97.88 74 SER A N 1
ATOM 591 C CA . SER A 1 74 ? 5.397 4.371 0.770 1.00 97.88 74 SER A CA 1
ATOM 592 C C . SER A 1 74 ? 4.730 5.669 0.341 1.00 97.88 74 SER A C 1
ATOM 594 O O . SER A 1 74 ? 4.659 6.624 1.117 1.00 97.88 74 SER A O 1
ATOM 596 N N . TRP A 1 75 ? 4.173 5.646 -0.862 1.00 98.62 75 TRP A N 1
ATOM 597 C CA . TRP A 1 75 ? 3.227 6.623 -1.379 1.00 98.62 75 TRP A CA 1
ATOM 598 C C . TRP A 1 75 ? 1.827 6.013 -1.378 1.00 98.62 75 TRP A C 1
ATOM 600 O O . TRP A 1 75 ? 1.660 4.847 -1.734 1.00 98.62 75 TRP A O 1
ATOM 610 N N . VAL A 1 76 ? 0.824 6.783 -0.973 1.00 98.31 76 VAL A N 1
ATOM 611 C CA . VAL A 1 76 ? -0.584 6.386 -1.001 1.00 98.31 76 VAL A CA 1
ATOM 612 C C . VAL A 1 76 ? -1.343 7.366 -1.882 1.00 98.31 76 VAL A C 1
ATOM 614 O O . VAL A 1 76 ? -1.375 8.561 -1.605 1.00 98.31 76 VAL A O 1
ATOM 617 N N . LEU A 1 77 ? -1.939 6.852 -2.950 1.00 98.44 77 LEU A N 1
ATOM 618 C CA . LEU A 1 77 ? -2.725 7.612 -3.911 1.00 98.44 77 LEU A CA 1
ATOM 619 C C . LEU A 1 77 ? -4.195 7.377 -3.580 1.00 98.44 77 LEU A C 1
ATOM 621 O O . LEU A 1 77 ? -4.667 6.244 -3.662 1.00 98.44 77 LEU A O 1
ATOM 625 N N . LEU A 1 78 ? -4.905 8.428 -3.191 1.00 97.69 78 LEU A N 1
ATOM 626 C CA . LEU A 1 78 ? -6.330 8.399 -2.882 1.00 97.69 78 LEU A CA 1
ATOM 627 C C . LEU A 1 78 ? -7.120 8.868 -4.107 1.00 97.69 78 LEU A C 1
ATOM 629 O O . LEU A 1 78 ? -7.203 10.071 -4.356 1.00 97.69 78 LEU A O 1
ATOM 633 N N . GLY A 1 79 ? -7.666 7.926 -4.879 1.00 96.31 79 GLY A N 1
ATOM 634 C CA . GLY A 1 79 ? -8.632 8.215 -5.945 1.00 96.31 79 GLY A CA 1
ATOM 635 C C . GLY A 1 79 ? -10.032 8.467 -5.383 1.00 96.31 79 GLY A C 1
ATOM 636 O O . GLY A 1 79 ? -10.177 8.730 -4.193 1.00 96.31 79 GLY A O 1
ATOM 637 N N . ALA A 1 80 ? -11.070 8.364 -6.216 1.00 93.44 80 ALA A N 1
ATOM 638 C CA . ALA A 1 80 ? -12.458 8.575 -5.786 1.00 93.44 80 ALA A CA 1
ATOM 639 C C . ALA A 1 80 ? -12.885 7.570 -4.698 1.00 93.44 80 ALA A C 1
ATOM 641 O O . ALA A 1 80 ? -13.026 7.949 -3.541 1.00 93.44 80 ALA A O 1
ATOM 642 N N . ASP A 1 81 ? -12.963 6.283 -5.053 1.00 95.38 81 ASP A N 1
ATOM 643 C CA . ASP A 1 81 ? -13.402 5.210 -4.140 1.00 95.38 81 ASP A CA 1
ATOM 644 C C . ASP A 1 81 ? -12.296 4.190 -3.839 1.00 95.38 81 ASP A C 1
ATOM 646 O O . ASP A 1 81 ? -12.461 3.260 -3.050 1.00 95.38 81 ASP A O 1
ATOM 650 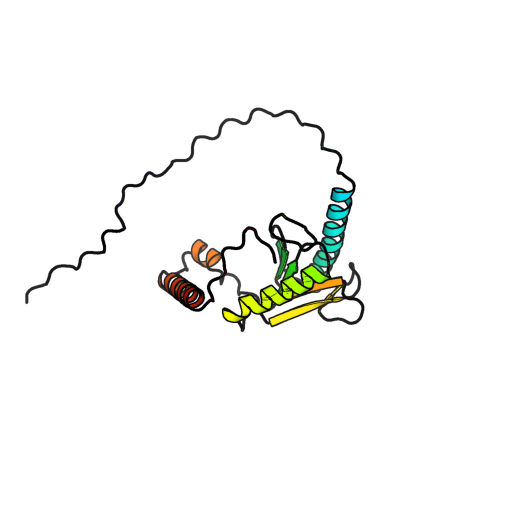N N . THR A 1 82 ? -11.142 4.337 -4.490 1.00 97.62 82 THR A N 1
ATOM 651 C CA . THR A 1 82 ? -10.020 3.397 -4.413 1.00 97.62 82 THR A CA 1
ATOM 652 C C . THR A 1 82 ? -8.758 4.115 -3.958 1.00 97.62 82 THR A C 1
ATOM 654 O O . THR A 1 82 ? -8.497 5.253 -4.346 1.00 97.62 82 THR A O 1
ATOM 657 N N . ALA A 1 83 ? -7.962 3.431 -3.144 1.00 98.19 83 ALA A N 1
ATOM 658 C CA . ALA A 1 83 ? -6.632 3.845 -2.745 1.00 98.19 83 ALA A CA 1
ATOM 659 C C . ALA A 1 83 ? -5.580 2.853 -3.259 1.00 98.19 83 ALA A C 1
ATOM 661 O O . ALA A 1 83 ? -5.798 1.638 -3.258 1.00 98.19 83 ALA A O 1
ATOM 662 N N . TRP A 1 84 ? -4.415 3.365 -3.649 1.00 98.69 84 TRP A N 1
ATOM 663 C CA . TRP A 1 84 ? -3.267 2.559 -4.065 1.00 98.69 84 TRP A CA 1
ATOM 664 C C . TRP A 1 84 ? -2.056 2.895 -3.215 1.00 98.69 84 TRP A C 1
ATOM 666 O O . TRP A 1 84 ? -1.651 4.053 -3.145 1.00 98.69 84 TRP A O 1
ATOM 676 N N . LYS A 1 85 ? -1.455 1.885 -2.588 1.00 98.62 85 LYS A N 1
ATOM 677 C CA . LYS A 1 85 ? -0.220 2.040 -1.817 1.00 98.62 85 LYS A CA 1
ATOM 678 C C . LYS A 1 85 ? 0.959 1.450 -2.576 1.00 98.62 85 LYS A C 1
ATOM 680 O O . LYS A 1 85 ? 0.996 0.245 -2.816 1.00 98.62 85 LYS A O 1
ATOM 685 N N . ILE A 1 86 ? 1.925 2.301 -2.897 1.00 98.69 86 ILE A N 1
ATOM 686 C CA . ILE A 1 86 ? 3.145 1.982 -3.640 1.00 98.69 86 ILE A CA 1
ATOM 687 C C . ILE A 1 86 ? 4.330 2.072 -2.678 1.00 98.69 86 ILE A C 1
ATOM 689 O O . ILE A 1 86 ? 4.455 3.039 -1.925 1.00 98.69 86 ILE A O 1
ATOM 693 N N . LYS A 1 87 ? 5.200 1.060 -2.672 1.00 98.25 87 LYS A N 1
ATOM 694 C CA . LYS A 1 87 ? 6.398 1.025 -1.818 1.00 98.25 87 LYS A CA 1
ATOM 695 C C . LYS A 1 87 ? 7.533 1.805 -2.477 1.00 98.25 87 LYS A C 1
ATOM 697 O O . LYS A 1 87 ? 7.781 1.638 -3.665 1.00 98.25 87 LYS A O 1
ATOM 702 N N . LYS A 1 88 ? 8.232 2.635 -1.704 1.00 97.81 88 LYS A N 1
ATOM 703 C CA . LYS A 1 88 ? 9.419 3.353 -2.188 1.00 97.81 88 LYS A CA 1
ATOM 704 C C . LYS A 1 88 ? 10.568 2.364 -2.410 1.00 97.81 88 LYS A C 1
ATOM 706 O O . LYS A 1 88 ? 10.681 1.429 -1.615 1.00 97.81 88 LYS A O 1
ATOM 711 N N . PRO A 1 89 ? 11.439 2.561 -3.414 1.00 96.69 89 PRO A N 1
ATOM 712 C CA . PRO A 1 89 ? 12.582 1.685 -3.663 1.00 96.69 89 PRO A CA 1
ATOM 713 C C . PRO A 1 89 ? 13.721 1.953 -2.664 1.00 96.69 89 PRO A C 1
ATOM 715 O O . PRO A 1 89 ? 14.781 2.458 -3.015 1.00 96.69 89 PRO A O 1
ATOM 718 N N . VAL A 1 90 ? 13.487 1.651 -1.386 1.00 94.31 90 VAL A N 1
ATOM 719 C CA . VAL A 1 90 ? 14.410 1.942 -0.278 1.00 94.31 90 VAL A CA 1
ATOM 720 C C . VAL A 1 90 ? 14.875 0.666 0.411 1.00 94.31 90 VAL A C 1
ATOM 722 O O . VAL A 1 90 ? 14.168 -0.339 0.425 1.00 94.31 90 VAL A O 1
ATOM 725 N N . ARG A 1 91 ? 16.048 0.725 1.041 1.00 93.88 91 ARG A N 1
ATOM 726 C CA . ARG A 1 91 ? 16.554 -0.318 1.936 1.00 93.88 91 ARG A CA 1
ATOM 727 C C . ARG A 1 91 ? 16.886 0.313 3.281 1.00 93.88 91 ARG A C 1
ATOM 729 O O . ARG A 1 91 ? 17.756 1.176 3.356 1.00 93.88 91 ARG A O 1
ATOM 736 N N . LEU A 1 92 ? 16.161 -0.094 4.316 1.00 90.06 92 LEU A N 1
ATOM 737 C CA . LEU A 1 92 ? 16.289 0.382 5.693 1.00 90.06 92 LEU A CA 1
ATOM 738 C C . LEU A 1 92 ? 16.615 -0.803 6.617 1.00 90.06 92 LEU A C 1
ATOM 740 O O . LEU A 1 92 ? 16.371 -1.946 6.232 1.00 90.06 92 LEU A O 1
ATOM 744 N N . PRO A 1 93 ? 17.093 -0.571 7.856 1.00 90.56 93 PRO A N 1
ATOM 745 C CA . PRO A 1 93 ? 17.466 -1.655 8.773 1.00 90.56 93 PRO A CA 1
ATOM 746 C C . PRO A 1 93 ? 16.359 -2.678 9.078 1.00 90.56 93 PRO A C 1
ATOM 748 O O . PRO A 1 93 ? 16.656 -3.780 9.516 1.00 90.56 93 PRO A O 1
ATOM 751 N N . PHE A 1 94 ? 15.092 -2.317 8.864 1.00 85.31 94 PHE A N 1
ATOM 752 C CA . PHE A 1 94 ? 13.921 -3.146 9.165 1.00 85.31 94 PHE A CA 1
ATOM 753 C C . PHE A 1 94 ? 13.098 -3.526 7.924 1.00 85.31 94 PHE A C 1
ATOM 755 O O . PHE A 1 94 ? 12.081 -4.205 8.058 1.00 85.31 94 PHE A O 1
ATOM 762 N N . VAL A 1 95 ? 13.468 -3.053 6.726 1.00 90.81 95 VAL A N 1
ATOM 763 C CA . VAL A 1 95 ? 12.711 -3.347 5.503 1.00 90.81 95 VAL A CA 1
ATOM 764 C C . VAL A 1 95 ? 13.547 -3.179 4.239 1.00 90.81 95 VAL A C 1
ATOM 766 O O . VAL A 1 95 ? 14.265 -2.191 4.085 1.00 90.81 95 VAL A O 1
ATOM 769 N N . ASP A 1 96 ? 13.402 -4.117 3.302 1.00 95.25 96 ASP A N 1
ATOM 770 C CA . ASP A 1 96 ? 14.070 -4.065 2.003 1.00 95.25 96 ASP A CA 1
ATOM 771 C C . ASP A 1 96 ? 13.060 -4.029 0.849 1.00 95.25 96 ASP A C 1
ATOM 773 O O . ASP A 1 96 ? 12.434 -5.025 0.491 1.00 95.25 96 ASP A O 1
ATOM 777 N N . TYR A 1 97 ? 12.911 -2.850 0.251 1.00 96.38 97 TYR A N 1
ATOM 778 C CA . TYR A 1 97 ? 12.101 -2.593 -0.937 1.00 96.38 97 TYR A CA 1
ATOM 779 C C . TYR A 1 97 ? 12.968 -2.254 -2.154 1.00 96.38 97 TYR A C 1
ATOM 781 O O . TYR A 1 97 ? 12.459 -1.716 -3.139 1.00 96.38 97 TYR A O 1
ATOM 789 N N . SER A 1 98 ? 14.269 -2.552 -2.112 1.00 93.81 98 SER A N 1
ATOM 790 C CA . SER A 1 98 ? 15.228 -2.132 -3.143 1.00 93.81 98 SER A CA 1
ATOM 791 C C . SER A 1 98 ? 14.890 -2.676 -4.534 1.00 93.81 98 SER A C 1
ATOM 793 O O . SER A 1 98 ? 14.998 -1.957 -5.526 1.00 93.81 98 SER A O 1
ATOM 795 N N . THR A 1 99 ? 14.397 -3.913 -4.623 1.00 96.31 99 THR A N 1
ATOM 796 C CA . THR A 1 99 ? 14.058 -4.547 -5.902 1.00 96.31 99 THR A CA 1
ATOM 797 C C . THR A 1 99 ? 12.555 -4.604 -6.146 1.00 96.31 99 THR A C 1
ATOM 799 O O . THR A 1 99 ? 11.749 -4.739 -5.223 1.00 96.31 99 THR A O 1
ATOM 802 N N . LEU A 1 100 ? 12.170 -4.578 -7.424 1.00 97.25 100 LEU A N 1
ATOM 803 C CA . LEU A 1 100 ? 10.775 -4.718 -7.840 1.00 97.25 100 LEU A CA 1
ATOM 804 C C . LEU A 1 100 ? 10.150 -6.039 -7.347 1.00 97.25 100 LEU A C 1
ATOM 806 O O . LEU A 1 100 ? 8.987 -6.066 -6.950 1.00 97.25 100 LEU A O 1
ATOM 810 N N . ASN A 1 101 ? 10.926 -7.130 -7.324 1.00 98.12 101 ASN A N 1
ATOM 811 C CA . ASN A 1 101 ? 10.462 -8.427 -6.823 1.00 98.12 101 ASN A CA 1
ATOM 812 C C . ASN A 1 101 ? 10.175 -8.392 -5.313 1.00 98.12 101 ASN A C 1
ATOM 814 O O . ASN A 1 101 ? 9.138 -8.882 -4.868 1.00 98.12 101 ASN A O 1
ATOM 818 N N . LEU A 1 102 ? 11.049 -7.756 -4.524 1.00 97.75 102 LEU A N 1
ATOM 819 C CA . LEU A 1 102 ? 10.802 -7.565 -3.093 1.00 97.75 102 LEU A CA 1
ATOM 820 C C . LEU A 1 102 ? 9.544 -6.724 -2.867 1.00 97.75 102 LEU A C 1
ATOM 822 O O . LEU A 1 102 ? 8.680 -7.110 -2.082 1.00 97.75 102 LEU A O 1
ATOM 826 N N . ARG A 1 103 ? 9.376 -5.620 -3.603 1.00 98.25 103 ARG A N 1
ATOM 827 C CA . ARG A 1 103 ? 8.171 -4.783 -3.485 1.00 98.25 103 ARG A CA 1
ATOM 828 C C . ARG A 1 103 ? 6.895 -5.541 -3.829 1.00 98.25 103 ARG A C 1
ATOM 830 O O . ARG A 1 103 ? 5.912 -5.396 -3.101 1.00 98.25 103 ARG A O 1
ATOM 837 N N . ARG A 1 104 ? 6.919 -6.402 -4.852 1.00 98.62 104 ARG A N 1
ATOM 838 C CA . ARG A 1 104 ? 5.818 -7.329 -5.149 1.00 98.62 104 ARG A CA 1
ATOM 839 C C . ARG A 1 104 ? 5.516 -8.242 -3.960 1.00 98.62 104 ARG A C 1
ATOM 841 O O . ARG A 1 104 ? 4.384 -8.230 -3.479 1.00 98.62 104 ARG A O 1
ATOM 848 N N . ARG A 1 105 ? 6.522 -8.973 -3.462 1.00 98.31 105 ARG A N 1
ATOM 849 C CA . ARG A 1 105 ? 6.383 -9.901 -2.324 1.00 98.31 105 ARG A CA 1
ATOM 850 C C . ARG A 1 105 ? 5.781 -9.195 -1.112 1.00 98.31 105 ARG A C 1
ATOM 852 O O . ARG A 1 105 ? 4.831 -9.688 -0.517 1.00 98.31 105 ARG A O 1
ATOM 859 N N . TYR A 1 106 ? 6.270 -8.005 -0.771 1.00 98.19 106 TYR A N 1
ATOM 860 C CA . TYR A 1 106 ? 5.733 -7.254 0.361 1.00 98.19 106 TYR A CA 1
ATOM 861 C C . TYR A 1 106 ? 4.329 -6.680 0.110 1.00 98.19 106 TYR A C 1
ATOM 863 O O . TYR A 1 106 ? 3.594 -6.464 1.072 1.00 98.19 106 TYR A O 1
ATOM 871 N N . CYS A 1 107 ? 3.925 -6.410 -1.136 1.00 98.44 107 CYS A N 1
ATOM 872 C CA . CYS A 1 107 ? 2.526 -6.081 -1.441 1.00 98.44 107 CYS A CA 1
ATOM 873 C C . CYS A 1 107 ? 1.611 -7.296 -1.236 1.00 98.44 107 CYS A C 1
ATOM 875 O O . CYS A 1 107 ? 0.526 -7.157 -0.671 1.00 98.44 107 CYS A O 1
ATOM 877 N N . GLU A 1 108 ? 2.056 -8.479 -1.658 1.00 98.44 108 GLU A N 1
ATOM 878 C CA . GLU A 1 108 ? 1.333 -9.741 -1.462 1.00 98.44 108 GLU A CA 1
ATOM 879 C C . GLU A 1 108 ? 1.232 -10.101 0.033 1.00 98.44 108 GLU A C 1
ATOM 881 O O . GLU A 1 108 ? 0.152 -10.459 0.503 1.00 98.44 108 GLU A O 1
ATOM 886 N N . GLU A 1 109 ? 2.304 -9.914 0.809 1.00 97.69 109 GLU A N 1
ATOM 887 C CA . GLU A 1 109 ? 2.292 -10.130 2.262 1.00 97.69 109 GLU A CA 1
ATOM 888 C C . GLU A 1 109 ? 1.401 -9.130 3.001 1.00 97.69 109 GLU A C 1
ATOM 890 O O . GLU A 1 109 ? 0.621 -9.524 3.869 1.00 97.69 109 GLU A O 1
ATOM 895 N N . GLU A 1 110 ? 1.445 -7.846 2.632 1.00 97.25 110 GLU A N 1
ATOM 896 C CA . GLU A 1 110 ? 0.534 -6.842 3.190 1.00 97.25 110 GLU A CA 1
ATOM 897 C C . GLU A 1 110 ? -0.931 -7.223 2.935 1.00 97.25 110 GLU A C 1
ATOM 899 O O . GLU A 1 110 ? -1.759 -7.171 3.847 1.00 97.25 110 GLU A O 1
ATOM 904 N N . LEU A 1 111 ? -1.242 -7.676 1.718 1.00 97.06 111 LEU A N 1
ATOM 905 C CA . LEU A 1 111 ? -2.568 -8.161 1.353 1.00 97.06 111 LEU A CA 1
ATOM 906 C C . LEU A 1 111 ? -2.970 -9.390 2.185 1.00 97.06 111 LEU A C 1
ATOM 908 O O . LEU A 1 111 ? -4.064 -9.414 2.755 1.00 97.06 111 LEU A O 1
ATOM 912 N N . ARG A 1 112 ? -2.095 -10.399 2.273 1.00 95.94 112 ARG A N 1
ATOM 913 C CA . ARG A 1 112 ? -2.328 -11.654 3.007 1.00 95.94 112 ARG A CA 1
ATOM 914 C C . ARG A 1 112 ? -2.582 -11.403 4.491 1.00 95.94 112 ARG A C 1
ATOM 916 O O . ARG A 1 112 ? -3.504 -11.983 5.066 1.00 95.94 112 ARG A O 1
ATOM 923 N N . LEU A 1 113 ? -1.773 -10.546 5.111 1.00 93.44 113 LEU A N 1
ATOM 924 C CA . LEU A 1 113 ? -1.864 -10.240 6.535 1.00 93.44 113 LEU A CA 1
ATOM 925 C C . LEU A 1 113 ? -3.098 -9.396 6.847 1.00 93.44 113 LEU A C 1
ATOM 927 O O . LEU A 1 113 ? -3.879 -9.762 7.727 1.00 93.44 113 LEU A O 1
ATOM 931 N N . ASN A 1 114 ? -3.323 -8.313 6.102 1.00 94.44 114 ASN A N 1
ATOM 932 C CA . ASN A 1 114 ? -4.361 -7.352 6.461 1.00 94.44 114 ASN A CA 1
ATOM 933 C C . ASN A 1 114 ? -5.771 -7.816 6.075 1.00 94.44 114 ASN A C 1
ATOM 935 O O . ASN A 1 114 ? -6.731 -7.481 6.772 1.00 94.44 114 ASN A O 1
ATOM 939 N N . ARG A 1 115 ? -5.925 -8.666 5.047 1.00 94.56 115 ARG A N 1
ATOM 940 C CA . ARG A 1 115 ? -7.231 -9.270 4.708 1.00 94.56 115 ARG A CA 1
ATOM 941 C C . ARG A 1 115 ? -7.838 -10.100 5.833 1.00 94.56 115 ARG A C 1
ATOM 943 O O . ARG A 1 115 ? -9.054 -10.244 5.870 1.00 94.56 115 ARG A O 1
ATOM 950 N N . ARG A 1 116 ? -7.028 -10.613 6.764 1.00 92.56 116 ARG A N 1
ATOM 951 C CA . ARG A 1 116 ? -7.526 -11.339 7.945 1.00 92.56 116 ARG A CA 1
ATOM 952 C C . ARG A 1 116 ? -8.385 -10.451 8.852 1.00 92.56 116 ARG A C 1
ATOM 954 O O . ARG A 1 116 ? -9.250 -10.971 9.548 1.00 92.56 116 ARG A O 1
ATOM 961 N N . LEU A 1 117 ? -8.131 -9.140 8.856 1.00 89.94 117 LEU A N 1
ATOM 962 C CA . LEU A 1 117 ? -8.850 -8.152 9.666 1.00 89.94 117 LEU A CA 1
ATOM 963 C C . LEU A 1 117 ? -9.795 -7.275 8.839 1.00 89.94 117 LEU A C 1
ATOM 965 O O . LEU A 1 117 ? -10.816 -6.833 9.355 1.00 89.94 117 LEU A O 1
ATOM 969 N N . ALA A 1 118 ? -9.468 -7.025 7.571 1.00 92.00 118 ALA A N 1
ATOM 970 C CA . ALA A 1 118 ? -10.207 -6.101 6.717 1.00 92.00 118 ALA A CA 1
ATOM 971 C C . ALA A 1 118 ? -10.349 -6.639 5.274 1.00 92.00 118 ALA A C 1
ATOM 973 O O . ALA A 1 118 ? -9.814 -6.052 4.330 1.00 92.00 118 ALA A O 1
ATOM 974 N N . PRO A 1 119 ? -11.053 -7.769 5.067 1.00 92.12 119 PRO A N 1
ATOM 975 C CA . PRO A 1 119 ? -11.121 -8.436 3.764 1.00 92.12 119 PRO A CA 1
ATOM 976 C C . PRO A 1 119 ? -11.789 -7.585 2.676 1.00 92.12 119 PRO A C 1
ATOM 978 O O . PRO A 1 119 ? -11.368 -7.638 1.525 1.00 92.12 119 PRO A O 1
ATOM 981 N N . SER A 1 120 ? -12.787 -6.772 3.037 1.00 92.25 120 SER A N 1
ATOM 982 C CA . SER A 1 120 ? -13.472 -5.854 2.116 1.00 92.25 120 SER A CA 1
ATOM 983 C C . SER A 1 120 ? -12.667 -4.591 1.803 1.00 92.25 120 SER A C 1
ATOM 985 O O . SER A 1 120 ? -12.923 -3.946 0.791 1.00 92.25 120 SER A O 1
ATOM 987 N N . LEU A 1 121 ? -11.698 -4.234 2.652 1.00 94.62 121 LEU A N 1
ATOM 988 C CA . LEU A 1 121 ? -10.854 -3.057 2.458 1.00 94.62 121 LEU A CA 1
ATOM 989 C C . LEU A 1 121 ? -9.711 -3.346 1.486 1.00 94.62 121 LEU A C 1
ATOM 991 O O . LEU A 1 121 ? -9.367 -2.492 0.681 1.00 94.62 121 LEU A O 1
ATOM 995 N N . TYR A 1 122 ? -9.114 -4.535 1.547 1.00 97.00 122 TYR A N 1
ATOM 996 C CA . TYR A 1 122 ? -7.958 -4.884 0.726 1.00 97.00 122 TYR A CA 1
ATOM 997 C C . TYR A 1 122 ? -8.380 -5.673 -0.520 1.00 97.00 122 TYR A C 1
ATOM 999 O O . TYR A 1 122 ? -8.682 -6.866 -0.461 1.00 97.00 122 TYR A O 1
ATOM 1007 N N . LEU A 1 123 ? -8.359 -5.018 -1.680 1.00 97.38 123 LEU A N 1
ATOM 1008 C CA . LEU A 1 123 ? -8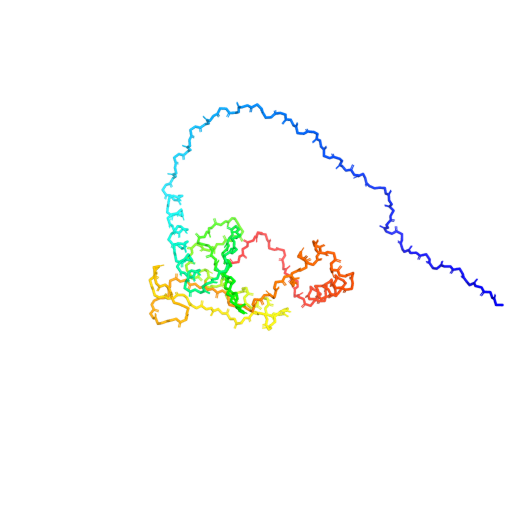.949 -5.520 -2.926 1.00 97.38 123 LEU A CA 1
ATOM 1009 C C . LEU A 1 123 ? -7.992 -6.375 -3.762 1.00 97.38 123 LEU A C 1
ATOM 1011 O O . LEU A 1 123 ? -8.443 -7.250 -4.501 1.00 97.38 123 LEU A O 1
ATOM 1015 N N . GLY A 1 124 ? -6.682 -6.172 -3.638 1.00 98.06 124 GLY A N 1
ATOM 1016 C CA . GLY A 1 124 ? -5.689 -6.977 -4.350 1.00 98.06 124 GLY A CA 1
ATOM 1017 C C . GLY A 1 124 ? -4.343 -6.281 -4.507 1.00 98.06 124 GLY A C 1
ATOM 1018 O O . GLY A 1 124 ? -4.116 -5.215 -3.938 1.00 98.06 124 GLY A O 1
ATOM 1019 N N . VAL A 1 125 ? -3.468 -6.878 -5.315 1.00 98.56 125 VAL A N 1
ATOM 1020 C CA . VAL A 1 125 ? -2.244 -6.235 -5.810 1.00 98.56 125 VAL A CA 1
ATOM 1021 C C . VAL A 1 125 ? -2.473 -5.843 -7.267 1.00 98.56 125 VAL A C 1
ATOM 1023 O O . VAL A 1 125 ? -2.848 -6.689 -8.075 1.00 98.56 125 VAL A O 1
ATOM 1026 N N . ALA A 1 126 ? -2.269 -4.568 -7.586 1.00 98.50 126 ALA A N 1
ATOM 1027 C CA . ALA A 1 126 ? -2.328 -4.034 -8.940 1.00 98.50 126 ALA A CA 1
ATOM 1028 C C . ALA A 1 126 ? -0.921 -3.953 -9.540 1.00 98.50 126 ALA A C 1
ATOM 1030 O O . ALA A 1 126 ? 0.050 -3.635 -8.842 1.00 98.50 126 ALA A O 1
ATOM 1031 N N . ARG A 1 127 ? -0.820 -4.210 -10.843 1.00 98.62 127 ARG A N 1
ATOM 1032 C CA . ARG A 1 127 ? 0.401 -3.978 -11.622 1.00 98.62 127 ARG A CA 1
ATOM 1033 C C . ARG A 1 127 ? 0.388 -2.548 -12.138 1.00 98.62 127 ARG A C 1
ATOM 1035 O O . ARG A 1 127 ? -0.647 -2.061 -12.578 1.00 98.62 127 ARG A O 1
ATOM 1042 N N . ILE A 1 128 ? 1.535 -1.893 -12.140 1.00 98.50 128 ILE A N 1
ATOM 1043 C CA . ILE A 1 128 ? 1.733 -0.619 -12.821 1.00 98.50 128 ILE A CA 1
ATOM 1044 C C . ILE A 1 128 ? 2.630 -0.899 -14.019 1.00 98.50 128 ILE A C 1
ATOM 1046 O O . ILE A 1 128 ? 3.754 -1.376 -13.873 1.00 98.50 128 ILE A O 1
ATOM 1050 N N . THR A 1 129 ? 2.103 -0.646 -15.207 1.00 98.19 129 THR A N 1
ATOM 1051 C CA . THR A 1 129 ? 2.739 -0.910 -16.505 1.00 98.19 129 THR A CA 1
ATOM 1052 C C . THR A 1 129 ? 2.851 0.388 -17.305 1.00 98.19 129 THR A C 1
ATOM 1054 O O . THR A 1 129 ? 2.573 1.465 -16.776 1.00 98.19 129 THR A O 1
ATOM 1057 N N . GLY A 1 130 ? 3.269 0.306 -18.568 1.00 95.38 130 GLY A N 1
ATOM 1058 C CA . GLY A 1 130 ? 3.500 1.474 -19.413 1.00 95.38 130 GLY A CA 1
ATOM 1059 C C . GLY A 1 130 ? 4.879 2.091 -19.184 1.00 95.38 130 GLY A C 1
ATOM 1060 O O . GLY A 1 130 ? 5.852 1.389 -18.880 1.00 95.38 130 GLY A O 1
ATOM 1061 N N . THR A 1 131 ? 4.970 3.407 -19.368 1.00 93.56 131 THR A N 1
ATOM 1062 C CA . THR A 1 131 ? 6.211 4.176 -19.191 1.00 93.56 131 THR A CA 1
ATOM 1063 C C . THR A 1 131 ? 6.135 5.033 -17.926 1.00 93.56 131 THR A C 1
ATOM 1065 O O . THR A 1 131 ? 5.033 5.318 -17.459 1.00 93.56 131 THR A O 1
ATOM 1068 N N . PRO A 1 132 ? 7.269 5.509 -17.379 1.00 90.75 132 PRO A N 1
ATOM 1069 C CA . PRO A 1 132 ? 7.250 6.413 -16.225 1.00 90.75 132 PRO A CA 1
ATOM 1070 C C . PRO A 1 132 ? 6.419 7.689 -16.440 1.00 90.75 132 PRO A C 1
ATOM 1072 O O . PRO A 1 132 ? 5.853 8.220 -15.493 1.00 90.75 132 PRO A O 1
ATOM 1075 N N . LEU A 1 133 ? 6.308 8.170 -17.684 1.00 91.88 133 LEU A N 1
ATOM 1076 C CA . LEU A 1 133 ? 5.534 9.371 -18.020 1.00 91.88 133 LEU A CA 1
ATOM 1077 C C . LEU A 1 133 ? 4.056 9.083 -18.322 1.00 91.88 133 LEU A C 1
ATOM 1079 O O . LEU A 1 133 ? 3.227 9.979 -18.184 1.00 91.88 133 LEU A O 1
ATOM 1083 N N . ALA A 1 134 ? 3.728 7.852 -18.717 1.00 95.06 134 ALA A N 1
ATOM 1084 C CA . ALA A 1 134 ? 2.370 7.406 -19.019 1.00 95.06 134 ALA A CA 1
ATOM 1085 C C . ALA A 1 134 ? 2.092 6.031 -18.375 1.00 95.06 134 ALA A C 1
ATOM 1087 O O . ALA A 1 134 ? 1.962 5.023 -19.084 1.00 95.06 134 ALA A O 1
ATOM 1088 N N . PRO A 1 135 ? 2.052 5.959 -17.033 1.00 97.06 135 PRO A N 1
ATOM 1089 C CA . PRO A 1 135 ? 1.831 4.712 -16.319 1.00 97.06 135 PRO A CA 1
ATOM 1090 C C . PRO A 1 135 ? 0.366 4.274 -16.397 1.00 97.06 135 PRO A C 1
ATOM 1092 O O . PRO A 1 135 ? -0.552 5.093 -16.399 1.00 97.06 135 PRO A O 1
ATOM 1095 N N . GLN A 1 136 ? 0.145 2.962 -16.414 1.00 97.50 136 GLN A N 1
ATOM 1096 C CA . GLN A 1 136 ? -1.183 2.355 -16.497 1.00 97.50 136 GLN A CA 1
ATOM 1097 C C . GLN A 1 136 ? -1.378 1.316 -15.395 1.00 97.50 136 GLN A C 1
ATOM 1099 O O . GLN A 1 136 ? -0.551 0.414 -15.224 1.00 97.50 136 GLN A O 1
ATOM 1104 N N . LEU A 1 137 ? -2.498 1.411 -14.678 1.00 97.38 137 LEU A N 1
ATOM 1105 C CA . LEU A 1 137 ? -2.925 0.384 -13.730 1.00 97.38 137 LEU A CA 1
ATOM 1106 C C . LEU A 1 137 ? -3.452 -0.838 -14.480 1.00 97.38 137 LEU A C 1
ATOM 1108 O O . LEU A 1 137 ? -4.328 -0.716 -15.330 1.00 97.38 137 LEU A O 1
ATOM 1112 N N . ASP A 1 138 ? -2.908 -2.005 -14.150 1.00 97.56 138 ASP A N 1
ATOM 1113 C CA . ASP A 1 138 ? -3.241 -3.315 -14.715 1.00 97.56 138 ASP A CA 1
ATOM 1114 C C . ASP A 1 138 ? -3.200 -3.385 -16.258 1.00 97.56 138 ASP A C 1
ATOM 1116 O O . ASP A 1 138 ? -3.741 -4.316 -16.854 1.00 97.56 138 ASP A O 1
ATOM 1120 N N . GLY A 1 139 ? -2.505 -2.434 -16.891 1.00 96.19 139 GLY A N 1
ATOM 1121 C CA . GLY A 1 139 ? -2.310 -2.360 -18.335 1.00 96.19 139 GLY A CA 1
ATOM 1122 C C . GLY A 1 139 ? -1.402 -3.465 -18.899 1.00 96.19 139 GLY A C 1
ATOM 1123 O O . GLY A 1 139 ? -0.857 -4.298 -18.161 1.00 96.19 139 GLY A O 1
ATOM 1124 N N . PRO A 1 140 ? -1.256 -3.518 -20.231 1.00 95.56 140 PRO A N 1
ATOM 1125 C CA . PRO A 1 140 ? -0.385 -4.479 -20.893 1.00 95.56 140 PRO A CA 1
ATOM 1126 C C . PRO A 1 140 ? 1.101 -4.102 -20.766 1.00 95.56 140 PRO A C 1
ATOM 1128 O O . PRO A 1 140 ? 1.474 -2.959 -20.511 1.00 95.56 140 PRO A O 1
ATOM 1131 N N . GLY A 1 141 ? 1.974 -5.075 -21.035 1.00 95.38 141 GLY A N 1
ATOM 1132 C CA . GLY A 1 141 ? 3.417 -4.856 -21.153 1.00 95.38 141 GLY A CA 1
ATOM 1133 C C . GLY A 1 141 ? 4.206 -5.083 -19.864 1.00 95.38 141 GLY A C 1
ATOM 1134 O O . GLY A 1 141 ? 3.763 -5.765 -18.937 1.00 95.38 141 GLY A O 1
ATOM 1135 N N . LYS A 1 142 ? 5.438 -4.560 -19.844 1.00 96.75 142 LYS A N 1
ATOM 1136 C CA . LYS A 1 142 ? 6.383 -4.757 -18.740 1.00 96.75 142 LYS A CA 1
ATOM 1137 C C . LYS A 1 142 ? 5.891 -4.039 -17.483 1.00 96.75 142 LYS A C 1
ATOM 1139 O O . LYS A 1 142 ? 5.523 -2.867 -17.531 1.00 96.75 142 LYS A O 1
ATOM 1144 N N . VAL A 1 143 ? 5.932 -4.742 -16.353 1.00 98.00 143 VAL A N 1
ATOM 1145 C CA . VAL A 1 143 ? 5.635 -4.157 -15.043 1.00 98.00 143 VAL A CA 1
ATOM 1146 C C . VAL A 1 143 ? 6.779 -3.242 -14.624 1.00 98.00 143 VAL A C 1
ATOM 1148 O O . VAL A 1 143 ? 7.935 -3.665 -14.592 1.00 98.00 143 VAL A O 1
ATOM 1151 N N . GLN A 1 144 ? 6.428 -2.002 -14.306 1.00 97.19 144 GLN A N 1
ATOM 1152 C CA . GLN A 1 144 ? 7.320 -0.987 -13.754 1.00 97.19 144 GLN A CA 1
ATOM 1153 C C . GLN A 1 144 ? 7.247 -0.969 -12.224 1.00 97.19 144 GLN A C 1
ATOM 1155 O O . GLN A 1 144 ? 8.265 -0.782 -11.568 1.00 97.19 144 GLN A O 1
ATOM 1160 N N . GLU A 1 145 ? 6.058 -1.189 -11.650 1.00 98.25 145 GLU A N 1
ATOM 1161 C CA . GLU A 1 145 ? 5.844 -1.168 -10.199 1.00 98.25 145 GLU A CA 1
ATOM 1162 C C . GLU A 1 145 ? 4.604 -1.984 -9.779 1.00 98.25 145 GLU A C 1
ATOM 1164 O O . GLU A 1 145 ? 3.789 -2.368 -10.620 1.00 98.25 145 GLU A O 1
ATOM 1169 N N . TYR A 1 146 ? 4.447 -2.251 -8.482 1.00 98.69 146 TYR A N 1
ATOM 1170 C CA . TYR A 1 146 ? 3.253 -2.847 -7.882 1.00 98.69 146 TYR A CA 1
ATOM 1171 C C . TYR A 1 146 ? 2.611 -1.913 -6.852 1.00 98.69 146 TYR A C 1
ATOM 1173 O O . TYR A 1 146 ? 3.281 -1.136 -6.171 1.00 98.69 146 TYR A O 1
ATOM 1181 N N . ALA A 1 147 ? 1.295 -2.038 -6.691 1.00 98.69 147 ALA A N 1
ATOM 1182 C CA . ALA A 1 147 ? 0.553 -1.333 -5.655 1.00 98.69 147 ALA A CA 1
ATOM 1183 C C . ALA A 1 147 ? -0.405 -2.267 -4.918 1.00 98.69 147 ALA A C 1
ATOM 1185 O O . ALA A 1 147 ? -1.068 -3.100 -5.533 1.00 98.69 147 ALA A O 1
ATOM 1186 N N . VAL A 1 148 ? -0.560 -2.078 -3.609 1.00 98.75 148 VAL A N 1
ATOM 1187 C CA . VAL A 1 148 ? -1.703 -2.650 -2.885 1.00 98.75 148 VAL A CA 1
ATOM 1188 C C . VAL A 1 148 ? -2.929 -1.796 -3.204 1.00 98.75 148 VAL A C 1
ATOM 1190 O O . VAL A 1 148 ? -2.927 -0.596 -2.926 1.00 98.75 148 VAL A O 1
ATOM 1193 N N . ARG A 1 149 ? -3.962 -2.404 -3.794 1.00 98.62 149 ARG A N 1
ATOM 1194 C CA . ARG A 1 149 ? -5.246 -1.765 -4.106 1.00 98.62 149 ARG A CA 1
ATOM 1195 C C . ARG A 1 149 ? -6.216 -1.968 -2.947 1.00 98.62 149 ARG A C 1
ATOM 1197 O O . ARG A 1 149 ? -6.432 -3.100 -2.508 1.00 98.62 149 ARG A O 1
ATOM 1204 N N . MET A 1 150 ? -6.813 -0.883 -2.472 1.00 98.12 150 MET A N 1
ATOM 1205 C CA . MET A 1 150 ? -7.699 -0.858 -1.309 1.00 98.12 150 MET A CA 1
ATOM 1206 C C . MET A 1 150 ? -8.944 -0.017 -1.596 1.00 98.12 150 MET A C 1
ATOM 1208 O O . MET A 1 150 ? -8.884 0.892 -2.420 1.00 98.12 150 MET A O 1
ATOM 1212 N N . CYS A 1 151 ? -10.051 -0.264 -0.897 1.00 97.25 151 CYS A N 1
ATOM 1213 C CA . CYS A 1 151 ? -11.131 0.719 -0.814 1.00 97.25 151 CYS A CA 1
ATOM 1214 C C . CYS A 1 151 ? -10.601 1.972 -0.108 1.00 97.25 151 CYS A C 1
ATOM 1216 O O . CYS A 1 151 ? -9.889 1.877 0.898 1.00 97.25 151 CYS A O 1
ATOM 1218 N N . ARG A 1 152 ? -10.924 3.153 -0.632 1.00 94.94 152 ARG A N 1
ATOM 1219 C CA . ARG A 1 152 ? -10.607 4.406 0.051 1.00 94.94 152 ARG A CA 1
ATOM 1220 C C . ARG A 1 152 ? -11.543 4.562 1.252 1.00 94.94 152 ARG A C 1
ATOM 1222 O O . ARG A 1 152 ? -12.743 4.325 1.149 1.00 94.94 152 ARG A O 1
ATOM 1229 N N . PHE A 1 153 ? -10.990 4.978 2.388 1.00 91.62 153 PHE A N 1
ATOM 1230 C CA . PHE A 1 153 ? -11.809 5.432 3.508 1.00 91.62 153 PHE A CA 1
ATOM 1231 C C . PHE A 1 153 ? -12.525 6.732 3.128 1.00 91.62 153 PHE A C 1
ATOM 1233 O O . PHE A 1 153 ? -11.866 7.623 2.585 1.00 91.62 153 PHE A O 1
ATOM 1240 N N . PRO A 1 154 ? -13.827 6.873 3.435 1.00 91.19 154 PRO A N 1
ATOM 1241 C CA . PRO A 1 154 ? -14.495 8.164 3.341 1.00 91.19 154 PRO A CA 1
ATOM 1242 C C . PRO A 1 154 ? -13.737 9.224 4.145 1.00 91.19 154 PRO A C 1
ATOM 1244 O O . PRO A 1 154 ? -13.141 8.916 5.180 1.00 91.19 154 PRO A O 1
ATOM 1247 N N . ASP A 1 155 ? -13.774 10.472 3.688 1.00 88.62 155 ASP A N 1
ATOM 1248 C CA . ASP A 1 155 ? -13.136 11.568 4.415 1.00 88.62 155 ASP A CA 1
ATOM 1249 C C . ASP A 1 155 ? -13.762 11.709 5.813 1.00 88.62 155 ASP A C 1
ATOM 1251 O O . ASP A 1 155 ? -14.983 11.650 5.971 1.00 88.62 155 ASP A O 1
ATOM 1255 N N . GLY A 1 156 ? -12.925 11.845 6.845 1.00 90.69 156 GLY A N 1
ATOM 1256 C CA . GLY A 1 156 ? -13.368 11.881 8.240 1.00 90.69 15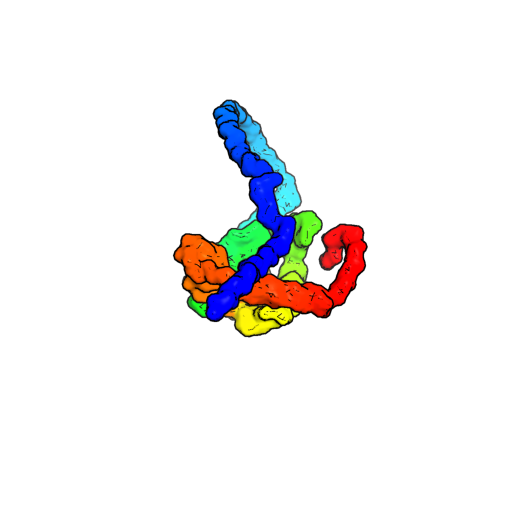6 GLY A CA 1
ATOM 1257 C C . GLY A 1 156 ? -13.622 10.504 8.863 1.00 90.69 156 GLY A C 1
ATOM 1258 O O . GLY A 1 156 ? -13.939 10.425 10.050 1.00 90.69 156 GLY A O 1
ATOM 1259 N N . ALA A 1 157 ? -13.495 9.403 8.112 1.00 91.50 157 ALA A N 1
ATOM 1260 C CA . ALA A 1 157 ? -13.719 8.059 8.649 1.00 91.50 157 ALA A CA 1
ATOM 1261 C C . ALA A 1 157 ? -12.538 7.532 9.480 1.00 91.50 157 ALA A C 1
ATOM 1263 O O . ALA A 1 157 ? -12.696 6.550 10.209 1.00 91.50 157 ALA A O 1
ATOM 1264 N N . LEU A 1 158 ? -11.354 8.144 9.383 1.00 92.75 158 LEU A N 1
ATOM 1265 C CA . LEU A 1 158 ? -10.202 7.715 10.170 1.00 92.75 158 LEU A CA 1
ATOM 1266 C C . LEU A 1 158 ? -10.397 8.093 11.641 1.00 92.75 158 LEU A C 1
ATOM 1268 O O . LEU A 1 158 ? -10.767 9.220 11.955 1.00 92.75 158 LEU A O 1
ATOM 1272 N N . PHE A 1 159 ? -10.054 7.193 12.568 1.00 94.81 159 PHE A N 1
ATOM 1273 C CA . PHE A 1 159 ? -10.133 7.480 14.009 1.00 94.81 159 PHE A CA 1
ATOM 1274 C C . PHE A 1 159 ? -9.321 8.716 14.414 1.00 94.81 159 PHE A C 1
ATOM 1276 O O . PHE A 1 159 ? -9.726 9.435 15.319 1.00 94.81 159 PHE A O 1
ATOM 1283 N N . SER A 1 160 ? -8.206 9.004 13.734 1.00 92.94 160 SER A N 1
ATOM 1284 C CA . SER A 1 160 ? -7.436 10.236 13.947 1.00 92.94 160 SER A CA 1
ATOM 1285 C C . SER A 1 160 ? -8.231 11.497 13.602 1.00 92.94 160 SER A C 1
ATOM 1287 O O . SER A 1 160 ? -8.140 12.493 14.313 1.00 92.94 160 SER A O 1
ATOM 1289 N N . GLU A 1 161 ? -9.019 11.452 12.528 1.00 94.56 161 GLU A N 1
ATOM 1290 C CA . GLU A 1 161 ? -9.867 12.564 12.091 1.00 94.56 161 GLU A CA 1
ATOM 1291 C C . GLU A 1 161 ? -11.086 12.699 13.009 1.00 94.56 161 GLU A C 1
ATOM 1293 O O . GLU A 1 161 ? -11.398 13.800 13.452 1.00 94.56 161 GLU A O 1
ATOM 1298 N N . GLN A 1 162 ? -11.715 11.580 13.380 1.00 96.69 162 GLN A N 1
ATOM 1299 C CA . GLN A 1 162 ? -12.832 11.566 14.330 1.00 96.69 162 GLN A CA 1
ATOM 1300 C C . GLN A 1 162 ? -12.420 12.062 15.717 1.00 96.69 162 GLN A C 1
ATOM 1302 O O . GLN A 1 162 ? -13.164 12.799 16.359 1.00 96.69 162 GLN A O 1
ATOM 1307 N N . LEU A 1 163 ? -11.221 11.696 16.180 1.00 96.25 163 LEU A N 1
ATOM 1308 C CA . LEU A 1 163 ? -10.674 12.189 17.440 1.00 96.25 163 LEU A CA 1
ATOM 1309 C C . LEU A 1 163 ? -10.468 13.706 17.386 1.00 96.25 163 LEU A C 1
ATOM 1311 O O . LEU A 1 163 ? -10.892 14.407 18.300 1.00 96.25 163 LEU A O 1
ATOM 1315 N N . ALA A 1 164 ? -9.862 14.215 16.308 1.00 96.06 164 ALA A N 1
ATOM 1316 C CA . ALA A 1 164 ? -9.663 15.651 16.114 1.00 96.06 164 ALA A CA 1
ATOM 1317 C C . ALA A 1 164 ? -10.992 16.421 16.015 1.00 96.06 164 ALA A C 1
ATOM 1319 O O . ALA A 1 164 ? -11.091 17.543 16.505 1.00 96.06 164 ALA A O 1
ATOM 1320 N N . ALA A 1 165 ? -12.019 15.807 15.423 1.00 96.25 165 ALA A N 1
ATOM 1321 C CA . ALA A 1 165 ? -13.363 16.366 15.314 1.00 96.25 165 ALA A CA 1
ATOM 1322 C C . ALA A 1 165 ? -14.229 16.176 16.577 1.00 96.25 165 ALA A C 1
ATOM 1324 O O . ALA A 1 165 ? -15.359 16.658 16.610 1.00 96.25 165 ALA A O 1
ATOM 1325 N N . GLY A 1 166 ? -13.747 15.461 17.601 1.00 96.25 166 GLY A N 1
ATOM 1326 C CA . GLY A 1 166 ? -14.522 15.144 18.806 1.00 96.25 166 GLY A CA 1
ATOM 1327 C C . GLY A 1 166 ? -15.701 14.188 18.575 1.00 96.25 166 GLY A C 1
ATOM 1328 O O . GLY A 1 166 ? -16.615 14.136 19.394 1.00 96.25 166 GLY A O 1
ATOM 1329 N N . THR A 1 167 ? -15.702 13.445 17.465 1.00 96.69 167 THR A N 1
ATOM 1330 C CA . THR A 1 167 ? -16.769 12.503 17.082 1.00 96.69 167 THR A CA 1
ATOM 1331 C C . THR A 1 167 ? -16.431 11.045 17.390 1.00 96.69 167 THR A C 1
ATOM 1333 O O . THR A 1 167 ? -17.321 10.198 17.334 1.00 96.69 167 THR A O 1
ATOM 1336 N N . LEU A 1 168 ? -15.176 10.742 17.744 1.00 97.06 168 LEU A N 1
ATOM 1337 C CA . LEU A 1 168 ? -14.763 9.399 18.154 1.00 97.06 168 LEU A CA 1
ATOM 1338 C C . LEU A 1 168 ? -15.354 9.059 19.524 1.00 97.06 168 LEU A C 1
ATOM 1340 O O . LEU A 1 168 ? -15.084 9.752 20.509 1.00 97.06 168 LEU A O 1
ATOM 1344 N N . ARG A 1 169 ? -16.123 7.972 19.606 1.00 96.69 169 ARG A N 1
ATOM 1345 C CA . ARG A 1 169 ? -16.781 7.575 20.853 1.00 96.69 169 ARG A CA 1
ATOM 1346 C C . ARG A 1 169 ? -15.978 6.496 21.587 1.00 96.69 169 ARG A C 1
ATOM 1348 O O . ARG A 1 169 ? -15.293 5.700 20.938 1.00 96.69 169 ARG A O 1
ATOM 1355 N N . PRO A 1 170 ? -16.074 6.411 22.927 1.00 96.25 170 PRO A N 1
ATOM 1356 C CA . PRO A 1 170 ? -15.410 5.360 23.699 1.00 96.25 170 PRO A CA 1
ATOM 1357 C C . PRO A 1 170 ? -15.744 3.943 23.213 1.00 96.25 170 PRO A C 1
ATOM 1359 O O . PRO A 1 170 ? -14.861 3.091 23.153 1.00 96.25 170 PRO A O 1
ATOM 1362 N N . GLU A 1 171 ? -16.983 3.703 22.779 1.00 97.25 171 GLU A N 1
ATOM 1363 C CA . GLU A 1 171 ? -17.428 2.387 22.309 1.00 97.25 171 GLU A CA 1
ATOM 1364 C C . GLU A 1 171 ? -16.714 1.955 21.018 1.00 97.25 171 GLU A C 1
ATOM 1366 O O . GLU A 1 171 ? -16.496 0.762 20.792 1.00 97.25 171 GLU A O 1
ATOM 1371 N N . ASP A 1 172 ? -16.325 2.913 20.170 1.00 95.00 172 ASP A N 1
ATOM 1372 C CA . ASP A 1 172 ? -15.577 2.639 18.942 1.00 95.00 172 ASP A CA 1
ATOM 1373 C C . ASP A 1 172 ? -14.140 2.187 19.276 1.00 95.00 172 ASP A C 1
ATOM 1375 O O . ASP A 1 172 ? -13.604 1.267 18.646 1.00 95.00 172 ASP A O 1
ATOM 1379 N N . VAL A 1 173 ? -13.546 2.767 20.327 1.00 95.81 173 VAL A N 1
ATOM 1380 C CA . VAL A 1 173 ? -12.227 2.380 20.856 1.00 95.81 173 VAL A CA 1
ATOM 1381 C C . VAL A 1 173 ? -12.282 1.004 21.515 1.00 95.81 173 VAL A C 1
ATOM 1383 O O . VAL A 1 173 ? -11.435 0.158 21.221 1.00 95.81 173 VAL A O 1
ATOM 1386 N N . ASP A 1 174 ? -13.298 0.743 22.340 1.00 97.12 174 ASP A N 1
ATOM 1387 C CA . ASP A 1 174 ? -13.495 -0.568 22.966 1.00 97.12 174 ASP A CA 1
ATOM 1388 C C . ASP A 1 174 ? -13.652 -1.662 21.904 1.00 97.12 174 ASP A C 1
ATOM 1390 O O . ASP A 1 174 ? -13.035 -2.727 21.993 1.00 97.12 174 ASP A O 1
ATOM 1394 N N . ARG A 1 175 ? -14.422 -1.392 20.843 1.00 95.38 175 ARG A N 1
ATOM 1395 C CA . ARG A 1 175 ? -14.600 -2.331 19.730 1.00 95.38 175 ARG A CA 1
ATOM 1396 C C . ARG A 1 175 ? -13.285 -2.644 19.021 1.00 95.38 175 ARG A C 1
ATOM 1398 O O . ARG A 1 175 ? -13.022 -3.811 18.719 1.00 95.38 175 ARG A O 1
ATOM 1405 N N . LEU A 1 176 ? -12.461 -1.626 18.769 1.00 94.38 176 LEU A N 1
ATOM 1406 C CA . LEU A 1 176 ? -11.128 -1.810 18.196 1.00 94.38 176 LEU A CA 1
ATOM 1407 C C . LEU A 1 176 ? -10.243 -2.653 19.124 1.00 94.38 176 LEU A C 1
ATOM 1409 O O . LEU A 1 176 ? -9.606 -3.601 18.660 1.00 94.38 176 LEU A O 1
ATOM 1413 N N . ALA A 1 177 ? -10.234 -2.351 20.424 1.00 95.19 177 ALA A N 1
ATOM 1414 C CA . ALA A 1 177 ? -9.439 -3.074 21.413 1.00 95.19 177 ALA A CA 1
ATOM 1415 C C . ALA A 1 177 ? -9.813 -4.563 21.465 1.00 95.19 177 ALA A C 1
ATOM 1417 O O . ALA A 1 177 ? -8.930 -5.421 21.399 1.00 95.19 177 ALA A O 1
ATOM 1418 N N . TRP A 1 178 ? -11.110 -4.883 21.491 1.00 96.06 178 TRP A N 1
ATOM 1419 C CA . TRP A 1 178 ? -11.590 -6.268 21.459 1.00 96.06 178 TRP A CA 1
ATOM 1420 C C . TRP A 1 178 ? -11.214 -6.999 20.170 1.00 96.06 178 TRP A C 1
ATOM 1422 O O . TRP A 1 178 ? -10.812 -8.166 20.217 1.00 96.06 178 TRP A O 1
ATOM 1432 N N . LEU A 1 179 ? -11.303 -6.326 19.020 1.00 92.81 179 LEU A N 1
ATOM 1433 C CA . LEU A 1 179 ? -10.916 -6.900 17.732 1.00 92.81 179 LEU A CA 1
ATOM 1434 C C . LEU A 1 179 ? -9.419 -7.237 17.697 1.00 92.81 179 LEU A C 1
ATOM 1436 O O . LEU A 1 179 ? -9.053 -8.349 17.303 1.00 92.81 179 LEU A O 1
ATOM 1440 N N . VAL A 1 180 ? -8.564 -6.319 18.156 1.00 92.94 180 VAL A N 1
ATOM 1441 C CA . VAL A 1 180 ? -7.108 -6.523 18.217 1.00 92.94 180 VAL A CA 1
ATOM 1442 C C . VAL A 1 180 ? -6.752 -7.627 19.211 1.00 92.94 180 VAL A C 1
ATOM 1444 O O . VAL A 1 180 ? -6.023 -8.552 18.847 1.00 92.94 180 VAL A O 1
ATOM 1447 N N . ALA A 1 181 ? -7.303 -7.587 20.427 1.00 94.19 181 ALA A N 1
ATOM 1448 C CA . ALA A 1 181 ? -7.044 -8.595 21.455 1.00 94.19 181 ALA A CA 1
ATOM 1449 C C . ALA A 1 181 ? -7.454 -9.997 20.983 1.00 94.19 181 ALA A C 1
ATOM 1451 O O . ALA A 1 181 ? -6.672 -10.946 21.076 1.00 94.19 181 ALA A O 1
ATOM 1452 N N . GLY A 1 182 ? -8.647 -10.125 20.396 1.00 93.25 182 GLY A N 1
ATOM 1453 C CA . GLY A 1 182 ? -9.115 -11.393 19.846 1.00 93.25 182 GLY A CA 1
ATOM 1454 C C . GLY A 1 182 ? -8.237 -11.902 18.699 1.00 93.25 182 GLY A C 1
ATOM 1455 O O . GLY A 1 182 ? -7.985 -13.102 18.597 1.00 93.25 182 GLY A O 1
ATOM 1456 N N . PHE A 1 183 ? -7.746 -11.015 17.832 1.00 90.62 183 PHE A N 1
ATOM 1457 C CA . PHE A 1 183 ? -6.835 -11.397 16.751 1.00 90.62 183 PHE A CA 1
ATOM 1458 C C . PHE A 1 183 ? -5.470 -11.872 17.262 1.00 90.62 183 PHE A C 1
ATOM 1460 O O . PHE A 1 183 ? -4.942 -12.868 16.761 1.00 90.62 183 PHE A O 1
ATOM 1467 N N . GLN A 1 184 ? -4.911 -11.185 18.260 1.00 90.31 184 GLN A N 1
ATOM 1468 C CA . GLN A 1 184 ? -3.632 -11.547 18.869 1.00 90.31 184 GLN A CA 1
ATOM 1469 C C . GLN A 1 184 ? -3.711 -12.907 19.568 1.00 90.31 184 GLN A C 1
ATOM 1471 O O . GLN A 1 184 ? -2.849 -13.746 19.338 1.00 90.31 184 GLN A O 1
ATOM 1476 N N . GLN A 1 185 ? -4.783 -13.174 20.321 1.00 91.44 185 GLN A N 1
ATOM 1477 C CA . GLN A 1 185 ? -4.986 -14.458 21.011 1.00 91.44 185 GLN A CA 1
ATOM 1478 C C . GLN A 1 185 ? -5.072 -15.665 20.064 1.00 91.44 185 GLN A C 1
ATOM 1480 O O . GLN A 1 185 ? -4.727 -16.776 20.453 1.00 91.44 185 GLN A O 1
ATOM 1485 N N . ARG A 1 186 ? -5.543 -15.465 18.826 1.00 88.56 186 ARG A N 1
ATOM 1486 C CA . ARG A 1 186 ? -5.658 -16.525 17.807 1.00 88.56 186 ARG A CA 1
ATOM 1487 C C . ARG A 1 186 ? -4.451 -16.619 16.878 1.00 88.56 186 ARG A C 1
ATOM 1489 O O . ARG A 1 186 ? -4.423 -17.494 16.015 1.00 88.56 186 ARG A O 1
ATOM 1496 N N . SER A 1 187 ? -3.506 -15.689 16.975 1.00 85.00 187 SER A N 1
ATOM 1497 C CA . SER A 1 187 ? -2.313 -15.726 16.137 1.00 85.00 187 SER A CA 1
ATOM 1498 C C . SER A 1 187 ? -1.290 -16.674 16.763 1.00 85.00 187 SER A C 1
ATOM 1500 O O . SER A 1 187 ? -1.116 -16.642 17.981 1.00 85.00 187 SER A O 1
ATOM 1502 N N . PRO A 1 188 ? -0.639 -17.538 15.965 1.00 81.25 188 PRO A N 1
ATOM 1503 C CA . PRO A 1 188 ? 0.366 -18.444 16.496 1.00 81.25 188 PRO A CA 1
ATOM 1504 C C . PRO A 1 188 ? 1.493 -17.637 17.158 1.00 81.25 188 PRO A C 1
ATOM 1506 O O . PRO A 1 188 ? 1.844 -16.570 16.641 1.00 81.25 188 PRO A O 1
ATOM 1509 N N . PRO A 1 189 ? 2.060 -18.120 18.277 1.00 76.44 189 PRO A N 1
ATOM 1510 C CA . PRO A 1 189 ? 3.264 -17.532 18.840 1.00 76.44 189 PRO A CA 1
ATOM 1511 C C . PRO A 1 189 ? 4.358 -17.542 17.775 1.00 76.44 189 PRO A C 1
ATOM 1513 O O . PRO A 1 189 ? 4.630 -18.579 17.171 1.00 76.44 189 PRO A O 1
ATOM 1516 N N . THR A 1 190 ? 4.974 -16.393 17.536 1.00 73.44 190 THR A N 1
ATOM 1517 C CA . THR A 1 190 ? 6.221 -16.340 16.775 1.00 73.44 190 THR A CA 1
ATOM 1518 C C . THR A 1 190 ? 7.350 -16.610 17.759 1.00 73.44 190 THR A C 1
ATOM 1520 O O . THR A 1 190 ? 7.366 -16.015 18.839 1.00 73.44 190 THR A O 1
ATOM 1523 N N . GLU A 1 191 ? 8.282 -17.502 17.418 1.00 67.06 191 GLU A N 1
ATOM 1524 C CA . GLU A 1 191 ? 9.534 -17.608 18.171 1.00 67.06 191 GLU A CA 1
ATOM 1525 C C . GLU A 1 191 ? 10.214 -16.236 18.204 1.00 67.06 191 GLU A C 1
ATOM 1527 O O . GLU A 1 191 ? 10.115 -15.462 17.249 1.00 67.06 191 GLU A O 1
ATOM 1532 N N . ALA A 1 192 ? 10.867 -15.899 19.315 1.00 56.94 192 ALA A N 1
ATOM 1533 C CA . ALA A 1 192 ? 11.653 -14.678 19.382 1.00 56.94 192 ALA A CA 1
ATOM 1534 C C . ALA A 1 192 ? 12.778 -14.789 18.344 1.00 56.94 192 ALA A C 1
ATOM 1536 O O . ALA A 1 192 ? 13.776 -15.463 18.572 1.00 56.94 192 ALA A O 1
ATOM 1537 N N . ALA A 1 193 ? 12.581 -14.185 17.174 1.00 55.91 193 ALA A N 1
ATOM 1538 C CA . ALA A 1 193 ? 13.629 -14.089 16.182 1.00 55.91 193 ALA A CA 1
ATOM 1539 C C . ALA A 1 193 ? 14.697 -13.144 16.738 1.00 55.91 193 ALA A C 1
ATOM 1541 O O . ALA A 1 193 ? 14.404 -11.983 17.046 1.00 55.91 193 ALA A O 1
ATOM 1542 N N . ASP A 1 194 ? 15.929 -13.636 16.854 1.00 44.53 194 ASP A N 1
ATOM 1543 C CA . ASP A 1 194 ? 17.108 -12.792 17.010 1.00 44.53 194 ASP A CA 1
ATOM 1544 C C . ASP A 1 194 ? 17.264 -11.961 15.724 1.00 44.53 194 ASP A C 1
ATOM 1546 O O . ASP A 1 194 ? 17.939 -12.340 14.770 1.00 44.53 194 ASP A O 1
ATOM 1550 N N . GLY A 1 195 ? 16.564 -10.826 15.677 1.00 48.53 195 GLY A N 1
ATOM 1551 C CA . GLY A 1 195 ? 16.592 -9.879 14.566 1.00 48.53 195 GLY A CA 1
ATOM 1552 C C . GLY A 1 195 ? 15.413 -9.984 13.593 1.00 48.53 195 GLY A C 1
ATOM 1553 O O . GLY A 1 195 ? 14.861 -11.047 13.319 1.00 48.53 195 GLY A O 1
ATOM 1554 N N . PHE A 1 196 ? 15.024 -8.827 13.048 1.00 43.62 196 PHE A N 1
ATOM 1555 C CA . PHE A 1 196 ? 14.017 -8.701 11.995 1.00 43.62 196 PHE A CA 1
ATOM 1556 C C . PHE A 1 196 ? 14.554 -9.279 10.676 1.00 43.62 196 PHE A C 1
ATOM 1558 O O . PHE A 1 196 ? 15.114 -8.551 9.859 1.00 43.62 196 PHE A O 1
ATOM 1565 N N . ALA A 1 197 ? 14.377 -10.580 10.459 1.00 32.12 197 ALA A N 1
ATOM 1566 C CA . ALA A 1 197 ? 14.606 -11.225 9.169 1.00 32.12 197 ALA A CA 1
ATOM 1567 C C . ALA A 1 197 ? 13.267 -11.724 8.590 1.00 32.12 197 ALA A C 1
ATOM 1569 O O . ALA A 1 197 ? 12.606 -12.573 9.187 1.00 32.12 197 ALA A O 1
ATOM 1570 N N . LEU A 1 198 ? 12.866 -11.179 7.433 1.00 41.84 198 LEU A N 1
ATOM 1571 C CA . LEU A 1 198 ? 11.776 -11.657 6.560 1.00 41.84 198 LEU A CA 1
ATOM 1572 C C . LEU A 1 198 ? 12.273 -11.768 5.114 1.00 41.84 198 LEU A C 1
ATOM 1574 O O . LEU A 1 198 ? 13.034 -10.868 4.702 1.00 41.84 198 LEU A O 1
#

Foldseek 3Di:
DDDDDDDDDDDPDDDDDDDPDDDDDDDDDPDDDDPDDDQDPVRVVLVVQQVLVVLLVVLVCVVQVFDWDDDPFWIWTHHDFKIWIFGGLDDDQQDHNVDQVRRVVVLVVCLVVCCVQVVQFFDAKWFWDDHSNHIDTNDDDDGPHIIGMGTDDDPCNDLVSCVVVVNDDPVNVVVVVVSVVVVVVPDDDDDPPPGNDD

Radius of gyration: 23.67 Å; chains: 1; bounding box: 66×48×72 Å

Secondary structure (DSSP, 8-state):
-PPPPPPPPPTT--S-S---PPPPPPP------PPPPPPPHHHHHHHHHHHHHHHHHHHHHHHHTPEEEE-SSEEEEE-SSEEEEEE-S-EETTEE--SHHHHHHHHHHHHHHHTTT-TTTEEEEEEEEEETTEEEET-SS---EEEEEEEPPPTT-SHHHHHHTT---HHHHHHHHHHHHHHHHTSPPPP--SS---